Protein AF-A0A3L5TV36-F1 (afdb_monomer)

Mean predicted aligned error: 14.4 Å

Secondary structure (DSSP, 8-state):
----------SS--------S---------BTTB-STTTT--B-SS--EE-TTS-EE-B-EEEEEETTEEEEEPTTEEEETTEEEEPPP-TTEEEEE-SSGGG-EEEEETT-SSSSTTS-SEEPPB-TTSPBPTT--SPEEB--EETTEETT-SSEEGGGBGGGEEPPTTEE-GGG---EE-SPPEEEEEEEEEEESSTTSPPEEE-S-TT-SS-PPPPP---TTEEEEEEEEEEE---SSPPPPP-TTSSS-S---------------------

pLDDT: mean 76.22, std 16.27, range [25.81, 96.0]

Sequence (275 aa):
MSAHTMAIAERNTIRIVDFGAGQLVQNTAICAGKINPSACHKYYYSDVIIYRPGARQRNSGGHCQTPEQCAGCNDGFYADRAYCRICPPITHCKHRRCTSIPSNHCEYCDGEIVDKLYWRAYTRHRDANGNSDPHFKNCIQTCSWRADSKRCYPGTCSKEIATSCKCLDGFGGPDHNCDHIIRDSTISYATAKLNSSNPSDDPVETPIDPNDPIPRETKWTNHIMINRAYLEVTAVFKVNDTPPAPDQTGRNHFITEFKYGVLAGTMKLTLVRGR

Organism: Mytilus galloprovincialis (NCBI:txid29158)

Radius of gyration: 38.77 Å; Cα contacts (8 Å, |Δi|>4): 535; chains: 1; bounding box: 94×33×133 Å

Solvent-accessible surface area (backbone atoms only — not comparable to full-atom values): 16544 Å² total; per-residue (Å²): 143,84,84,87,83,85,87,84,86,88,84,93,81,87,80,84,74,81,84,66,86,80,68,85,77,74,85,66,30,36,10,77,91,29,70,54,70,62,32,10,44,41,77,44,88,94,49,69,35,34,44,94,92,66,52,74,46,40,62,16,37,28,32,53,72,38,69,39,28,28,38,77,34,33,92,31,16,19,52,54,46,31,27,19,38,71,46,79,90,41,66,56,42,35,22,42,38,29,73,44,82,90,60,45,21,56,80,37,35,38,64,52,79,46,104,49,87,44,34,21,43,22,36,72,60,49,50,101,83,66,48,68,52,88,74,37,55,61,44,38,55,24,31,9,38,41,94,93,35,56,34,17,40,52,23,48,43,61,94,40,30,32,91,50,43,42,48,37,80,50,34,29,57,73,96,45,24,15,82,33,77,74,51,84,59,45,67,70,33,31,33,32,34,41,32,48,73,51,88,87,53,81,65,51,73,47,55,75,47,75,71,52,91,63,86,75,76,86,83,83,79,85,70,87,51,66,75,47,78,47,76,51,72,43,72,43,78,80,66,93,68,82,54,75,78,53,29,74,80,50,82,75,28,57,42,44,72,86,86,86,78,88,89,79,86,89,85,86,87,81,91,82,81,85,130

Foldseek 3Di:
DDDDDDDDDDDDDDDDDDPDPDDDPPPQAAFPNDSDQCQQWDFDPPDWAQDPVRDTDRIQGFGGPHHQWTDDTDFQWEIDRRYTHGADDAPQARGWGDNDNQQIAGPHGHAAPDPDQQRGQWDQDAPPVRHRDSSGRHTAGFCHVAPVHNAQPLWDADPRHSVRRDHFPQFDDPSRHRPDRNDFFDWQFKKKWWDFPDPVDDIDIPDGGPPPPDPDDDDDDPRPGGDDMDMDIDTHDDGPDDGDDADCVCPSHNRNDDDDDDPDDDDDDDDDDDD

Nearest PDB structures (foldseek):
  7y22-assembly1_Y  TM=1.947E-01  e=9.355E+00  Klebsiella phage Kp7

Structure (mmCIF, N/CA/C/O backbone):
data_AF-A0A3L5TV36-F1
#
_entry.id   AF-A0A3L5TV36-F1
#
loop_
_atom_site.group_PDB
_atom_site.id
_atom_site.type_symbol
_atom_site.label_atom_id
_atom_site.label_alt_id
_atom_site.label_comp_id
_atom_site.label_asym_id
_atom_site.label_entity_id
_atom_site.label_seq_id
_atom_site.pdbx_PDB_ins_code
_atom_site.Cartn_x
_atom_site.Cartn_y
_atom_site.Cartn_z
_atom_site.occupancy
_atom_site.B_iso_or_equiv
_atom_site.auth_seq_id
_atom_site.auth_comp_id
_atom_site.auth_asym_id
_atom_site.auth_atom_id
_atom_site.pdbx_PDB_model_num
ATOM 1 N N . MET A 1 1 ? 46.366 1.922 -73.971 1.00 37.94 1 MET A N 1
ATOM 2 C CA . MET A 1 1 ? 47.783 1.636 -73.668 1.00 37.94 1 MET A CA 1
ATOM 3 C C . MET A 1 1 ? 48.398 2.863 -73.021 1.00 37.94 1 MET A C 1
ATOM 5 O O . MET A 1 1 ? 48.648 3.827 -73.725 1.00 37.94 1 MET A O 1
ATOM 9 N N . SER A 1 2 ? 48.538 2.850 -71.696 1.00 25.81 2 SER A N 1
ATOM 10 C CA . SER A 1 2 ? 49.716 3.327 -70.954 1.00 25.81 2 SER A CA 1
ATOM 11 C C . SER A 1 2 ? 49.398 3.166 -69.464 1.00 25.81 2 SER A C 1
ATOM 13 O O . SER A 1 2 ? 48.466 3.788 -68.960 1.00 25.81 2 SER A O 1
ATOM 15 N N . ALA A 1 3 ? 50.098 2.256 -68.792 1.00 31.12 3 ALA A N 1
ATOM 16 C CA . ALA A 1 3 ? 50.049 2.093 -67.345 1.00 31.12 3 ALA A CA 1
ATOM 17 C C . ALA A 1 3 ? 51.229 2.873 -66.761 1.00 31.12 3 ALA A C 1
ATOM 19 O O . ALA A 1 3 ? 52.371 2.640 -67.152 1.00 31.12 3 ALA A O 1
ATOM 20 N N . HIS A 1 4 ? 50.962 3.798 -65.841 1.00 29.66 4 HIS A N 1
ATOM 21 C CA . HIS A 1 4 ? 52.019 4.460 -65.085 1.00 29.66 4 HIS A CA 1
ATOM 22 C C . HIS A 1 4 ? 52.297 3.666 -63.809 1.00 29.66 4 HIS A C 1
ATOM 24 O O . HIS A 1 4 ? 51.555 3.737 -62.833 1.00 29.66 4 HIS A O 1
ATOM 30 N N . THR A 1 5 ? 53.377 2.890 -63.843 1.00 34.50 5 THR A N 1
ATOM 31 C CA . THR A 1 5 ? 53.988 2.268 -62.669 1.00 34.50 5 THR A CA 1
ATOM 32 C C . THR A 1 5 ? 54.920 3.286 -62.022 1.00 34.50 5 THR A C 1
ATOM 34 O O . THR A 1 5 ? 55.879 3.730 -62.649 1.00 34.50 5 THR A O 1
ATOM 37 N N . MET A 1 6 ? 54.656 3.651 -60.769 1.00 30.81 6 MET A N 1
ATOM 38 C CA . MET A 1 6 ? 55.612 4.379 -59.938 1.00 30.81 6 MET A CA 1
ATOM 39 C C . MET A 1 6 ? 56.149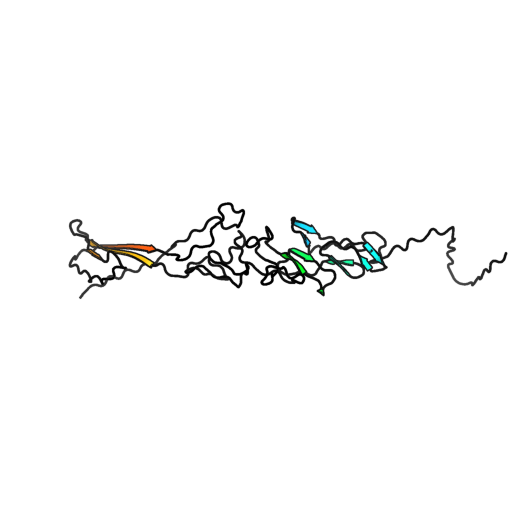 3.402 -58.893 1.00 30.81 6 MET A C 1
ATOM 41 O O . MET A 1 6 ? 55.398 2.923 -58.046 1.00 30.81 6 MET A O 1
ATOM 45 N N . ALA A 1 7 ? 57.434 3.065 -58.998 1.00 32.59 7 ALA A N 1
ATOM 46 C CA . ALA A 1 7 ? 58.149 2.249 -58.026 1.00 32.59 7 ALA A CA 1
ATOM 47 C C . ALA A 1 7 ? 59.049 3.157 -57.183 1.00 32.59 7 ALA A C 1
ATOM 49 O O . ALA A 1 7 ? 59.862 3.901 -57.728 1.00 32.59 7 ALA A O 1
ATOM 50 N N . ILE A 1 8 ? 58.915 3.074 -55.860 1.00 33.47 8 ILE A N 1
ATOM 51 C CA . ILE A 1 8 ? 59.888 3.599 -54.900 1.00 33.47 8 ILE A CA 1
ATOM 52 C C . ILE A 1 8 ? 60.346 2.405 -54.050 1.00 33.47 8 ILE A C 1
ATOM 54 O O . ILE A 1 8 ? 59.532 1.757 -53.394 1.00 33.47 8 ILE A O 1
ATOM 58 N N . ALA A 1 9 ? 61.643 2.104 -54.108 1.00 29.69 9 ALA A N 1
ATOM 59 C CA . ALA A 1 9 ? 62.383 1.224 -53.195 1.00 29.69 9 ALA A CA 1
ATOM 60 C C . ALA A 1 9 ? 63.129 2.138 -52.193 1.00 29.69 9 ALA A C 1
ATOM 62 O O . ALA A 1 9 ? 63.441 3.267 -52.555 1.00 29.69 9 ALA A O 1
ATOM 63 N N . GLU A 1 10 ? 63.437 1.841 -50.930 1.00 32.56 10 GLU A N 1
ATOM 64 C CA . GLU A 1 10 ? 63.594 0.643 -50.087 1.00 32.56 10 GLU A CA 1
ATOM 65 C C . GLU A 1 10 ? 63.154 1.073 -48.651 1.00 32.56 10 GLU A C 1
ATOM 67 O O . GLU A 1 10 ? 63.206 2.257 -48.337 1.00 32.56 10 GLU A O 1
ATOM 72 N N . ARG A 1 11 ? 62.692 0.272 -47.682 1.00 36.19 11 ARG A N 1
ATOM 73 C CA . ARG A 1 11 ? 63.074 -1.066 -47.221 1.00 36.19 11 ARG A CA 1
ATOM 74 C C . ARG A 1 11 ? 61.859 -1.786 -46.606 1.00 36.19 11 ARG A C 1
ATOM 76 O O . ARG A 1 11 ? 61.153 -1.235 -45.769 1.00 36.19 11 ARG A O 1
ATOM 83 N N . ASN A 1 12 ? 61.724 -3.057 -46.980 1.00 40.78 12 ASN A N 1
ATOM 84 C CA . ASN A 1 12 ? 61.120 -4.176 -46.248 1.00 40.78 12 ASN A CA 1
ATOM 85 C C . ASN A 1 12 ? 59.632 -4.088 -45.856 1.00 40.78 12 ASN A C 1
ATOM 87 O O . ASN A 1 12 ? 59.289 -3.982 -44.682 1.00 40.78 12 ASN A O 1
ATOM 91 N N . THR A 1 13 ? 58.741 -4.267 -46.839 1.00 33.34 13 THR A N 1
ATOM 92 C CA . THR A 1 13 ? 57.850 -5.447 -47.038 1.00 33.34 13 THR A CA 1
ATOM 93 C C . THR A 1 13 ? 56.630 -4.998 -47.857 1.00 33.34 13 THR A C 1
ATOM 95 O O . THR A 1 13 ? 55.653 -4.495 -47.311 1.00 33.34 13 THR A O 1
ATOM 98 N N . ILE A 1 14 ? 56.672 -5.161 -49.183 1.00 35.34 14 ILE A N 1
ATOM 99 C CA . ILE A 1 14 ? 55.517 -4.903 -50.058 1.00 35.34 14 ILE A CA 1
ATOM 100 C C . ILE A 1 14 ? 54.650 -6.165 -50.055 1.00 35.34 14 ILE A C 1
ATOM 102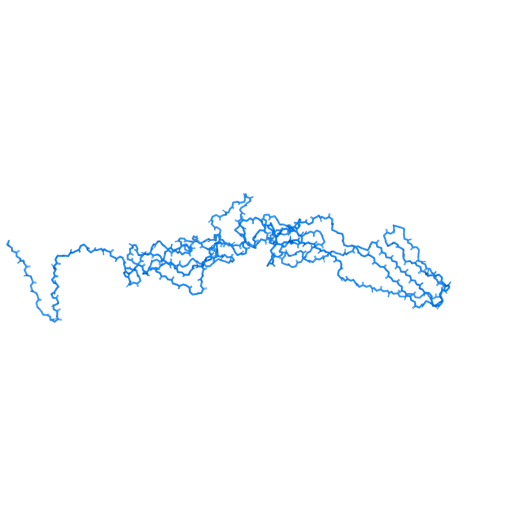 O O . ILE A 1 14 ? 55.020 -7.177 -50.646 1.00 35.34 14 ILE A O 1
ATOM 106 N N . ARG A 1 15 ? 53.489 -6.123 -49.392 1.00 32.56 15 ARG A N 1
ATOM 107 C CA . ARG A 1 15 ? 52.400 -7.055 -49.709 1.00 32.56 15 ARG A CA 1
ATOM 108 C C . ARG A 1 15 ? 51.704 -6.531 -50.957 1.00 32.56 15 ARG A C 1
ATOM 110 O O . ARG A 1 15 ? 51.035 -5.504 -50.906 1.00 32.56 15 ARG A O 1
ATOM 117 N N . ILE A 1 16 ? 51.878 -7.241 -52.065 1.00 34.44 16 ILE A N 1
ATOM 118 C CA . ILE A 1 16 ? 51.047 -7.073 -53.253 1.00 34.44 16 ILE A CA 1
ATOM 119 C C . ILE A 1 16 ? 49.656 -7.581 -52.869 1.00 34.44 16 ILE A C 1
ATOM 121 O O . ILE A 1 16 ? 49.491 -8.759 -52.557 1.00 34.44 16 ILE A O 1
ATOM 125 N N . VAL A 1 17 ? 48.677 -6.682 -52.819 1.00 36.09 17 VAL A N 1
ATOM 126 C CA . VAL A 1 17 ? 47.265 -7.057 -52.739 1.00 36.09 17 VAL A CA 1
ATOM 127 C C . VAL A 1 17 ? 46.716 -6.913 -54.149 1.00 36.09 17 VAL A C 1
ATOM 129 O O . VAL A 1 17 ? 46.562 -5.799 -54.646 1.00 36.09 17 VAL A O 1
ATOM 132 N N . ASP A 1 18 ? 46.490 -8.049 -54.805 1.00 34.22 18 ASP A N 1
ATOM 133 C CA . ASP A 1 18 ? 45.748 -8.121 -56.061 1.00 34.22 18 ASP A CA 1
ATOM 134 C C . ASP A 1 18 ? 44.352 -7.524 -55.849 1.00 34.22 18 ASP A C 1
ATOM 136 O O . ASP A 1 18 ? 43.551 -8.049 -55.073 1.00 34.22 18 ASP A O 1
ATOM 140 N N . PHE A 1 19 ? 44.029 -6.444 -56.561 1.00 40.59 19 PHE A N 1
ATOM 141 C CA . PHE A 1 19 ? 42.645 -5.995 -56.712 1.00 40.59 19 PHE A CA 1
ATOM 142 C C . PHE A 1 19 ? 41.976 -6.817 -57.818 1.00 40.59 19 PHE A C 1
ATOM 144 O O . PHE A 1 19 ? 41.673 -6.327 -58.905 1.00 40.59 19 PHE A O 1
ATOM 151 N N . GLY A 1 20 ? 41.749 -8.098 -57.528 1.00 37.81 20 GLY A N 1
ATOM 152 C CA . GLY A 1 20 ? 40.784 -8.902 -58.264 1.00 37.81 20 GLY A CA 1
ATOM 153 C C . GLY A 1 20 ? 39.375 -8.385 -57.974 1.00 37.81 20 GLY A C 1
ATOM 154 O O . GLY A 1 20 ? 38.984 -8.320 -56.814 1.00 37.81 20 GLY A O 1
ATOM 155 N N . ALA A 1 21 ? 38.658 -7.973 -59.026 1.00 46.97 21 ALA A N 1
ATOM 156 C CA . ALA A 1 21 ? 37.212 -7.711 -59.090 1.00 46.97 21 ALA A CA 1
ATOM 157 C C . ALA A 1 21 ? 36.509 -7.496 -57.725 1.00 46.97 21 ALA A C 1
ATOM 159 O O . ALA A 1 21 ? 35.843 -8.384 -57.194 1.00 46.97 21 ALA A O 1
ATOM 160 N N . GLY A 1 22 ? 36.677 -6.303 -57.148 1.00 37.25 22 GLY A N 1
ATOM 161 C CA . GLY A 1 22 ? 36.176 -5.956 -55.818 1.00 37.25 22 GLY A CA 1
ATOM 162 C C . GLY A 1 22 ? 34.666 -5.721 -55.783 1.00 37.25 22 GLY A C 1
ATOM 163 O O . GLY A 1 22 ? 34.184 -4.629 -56.066 1.00 37.25 22 GLY A O 1
ATOM 164 N N . GLN A 1 23 ? 33.948 -6.775 -55.414 1.00 36.34 23 GLN A N 1
ATOM 165 C CA . GLN A 1 23 ? 32.636 -6.810 -54.768 1.00 36.34 23 GLN A CA 1
ATOM 166 C C . GLN A 1 23 ? 32.315 -5.521 -53.979 1.00 36.34 23 GLN A C 1
ATOM 168 O O . GLN A 1 23 ? 33.132 -5.064 -53.182 1.00 36.34 23 GLN A O 1
ATOM 173 N N . LEU A 1 24 ? 31.117 -4.952 -54.188 1.00 38.06 24 LEU A N 1
ATOM 174 C CA . LEU A 1 24 ? 30.561 -3.845 -53.396 1.00 38.06 24 LEU A CA 1
ATOM 175 C C . LEU A 1 24 ? 30.817 -4.101 -51.903 1.00 38.06 24 LEU A C 1
ATOM 177 O O . LEU A 1 24 ? 30.199 -4.989 -51.314 1.00 38.06 24 LEU A O 1
ATOM 181 N N . VAL A 1 25 ? 31.734 -3.347 -51.295 1.00 41.53 25 VAL A N 1
ATOM 182 C CA . VAL A 1 25 ? 31.966 -3.410 -49.852 1.00 41.53 25 VAL A CA 1
ATOM 183 C C . VAL A 1 25 ? 30.688 -2.900 -49.197 1.00 41.53 25 VAL A C 1
ATOM 185 O O . VAL A 1 25 ? 30.401 -1.705 -49.217 1.00 41.53 25 VAL A O 1
ATOM 188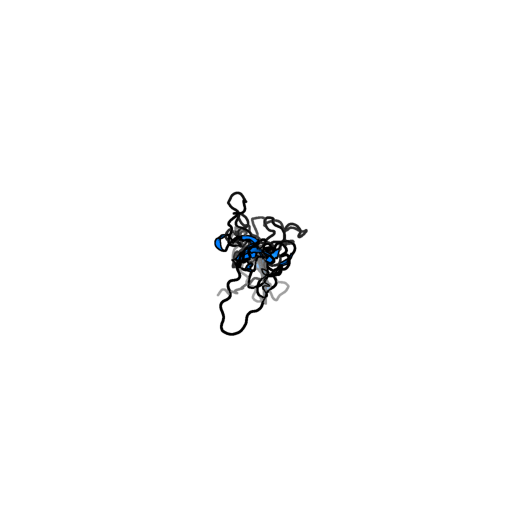 N N . GLN A 1 26 ? 29.880 -3.808 -48.650 1.00 49.75 26 GLN A N 1
ATOM 189 C CA . GLN A 1 26 ? 28.850 -3.422 -47.696 1.00 49.75 26 GLN A CA 1
ATOM 190 C C . GLN A 1 26 ? 29.568 -2.692 -46.561 1.00 49.75 26 GLN A C 1
ATOM 192 O O . GLN A 1 26 ? 30.346 -3.306 -45.830 1.00 49.75 26 GLN A O 1
ATOM 197 N N . ASN A 1 27 ? 29.337 -1.381 -46.439 1.00 52.34 27 ASN A N 1
ATOM 198 C CA . ASN A 1 27 ? 29.783 -0.570 -45.309 1.00 52.34 27 ASN A CA 1
ATOM 199 C C . ASN A 1 27 ? 29.183 -1.162 -44.029 1.00 52.34 27 ASN A C 1
ATOM 201 O O . ASN A 1 27 ? 28.090 -0.794 -43.604 1.00 52.34 27 ASN A O 1
ATOM 205 N N . THR A 1 28 ? 29.873 -2.135 -43.446 1.00 63.91 28 THR A N 1
ATOM 206 C CA . THR A 1 28 ? 29.420 -2.815 -42.241 1.00 63.91 28 THR A CA 1
ATOM 207 C C . THR A 1 28 ? 29.805 -1.898 -41.091 1.00 63.91 28 THR A C 1
ATOM 209 O O . THR A 1 28 ? 30.989 -1.736 -40.797 1.00 63.91 28 THR A O 1
ATOM 212 N N . ALA A 1 29 ? 28.826 -1.206 -40.507 1.00 71.88 29 ALA A N 1
ATOM 213 C CA . ALA A 1 29 ? 29.073 -0.301 -39.393 1.00 71.88 29 ALA A CA 1
ATOM 214 C C . ALA A 1 29 ? 29.717 -1.069 -38.223 1.00 71.88 29 ALA A C 1
ATOM 216 O O . ALA A 1 29 ? 29.236 -2.130 -37.827 1.00 71.88 29 ALA A O 1
ATOM 217 N N . ILE A 1 30 ? 30.817 -0.532 -37.691 1.00 81.81 30 ILE A N 1
ATOM 218 C CA . ILE A 1 30 ? 31.554 -1.106 -36.560 1.00 81.81 30 ILE A CA 1
ATOM 219 C C . ILE A 1 30 ? 31.072 -0.414 -35.286 1.00 81.81 30 ILE A C 1
ATOM 221 O O . ILE A 1 30 ? 31.170 0.805 -35.211 1.00 81.81 30 ILE A O 1
ATOM 225 N N . CYS A 1 31 ? 30.608 -1.150 -34.277 1.00 84.44 31 CYS A N 1
ATOM 226 C CA . CYS A 1 31 ? 30.428 -0.589 -32.931 1.00 84.44 31 CYS A CA 1
ATOM 227 C C . CYS A 1 31 ? 31.179 -1.428 -31.913 1.00 84.44 31 CYS A C 1
ATOM 229 O O . CYS A 1 31 ? 31.193 -2.660 -32.004 1.00 84.44 31 CYS A O 1
ATOM 231 N N . ALA A 1 32 ? 31.794 -0.770 -30.930 1.00 83.44 32 ALA A N 1
ATOM 232 C CA . ALA A 1 32 ? 32.553 -1.439 -29.881 1.00 83.44 32 ALA A CA 1
ATOM 233 C C . ALA A 1 32 ? 33.637 -2.373 -30.460 1.00 83.44 32 ALA A C 1
ATOM 235 O O . ALA A 1 32 ? 33.902 -3.451 -29.920 1.00 83.44 32 ALA A O 1
ATOM 236 N N . GLY A 1 33 ? 34.218 -1.984 -31.604 1.00 81.88 33 GLY A N 1
ATOM 237 C CA . GLY A 1 33 ? 35.218 -2.771 -32.332 1.00 81.88 33 GLY A CA 1
ATOM 238 C C . GLY A 1 33 ? 34.693 -4.062 -32.978 1.00 81.88 33 GLY A C 1
ATOM 239 O O . GLY A 1 33 ? 35.489 -4.936 -33.314 1.00 81.88 33 GLY A O 1
ATOM 240 N N . LYS A 1 34 ? 33.372 -4.221 -33.138 1.00 82.44 34 LYS A N 1
ATOM 241 C CA . LYS A 1 34 ? 32.732 -5.419 -33.702 1.00 82.44 34 LYS A CA 1
ATOM 242 C C . LYS A 1 34 ? 31.876 -5.071 -34.921 1.00 82.44 34 LYS A C 1
ATOM 244 O O . LYS A 1 34 ? 31.196 -4.054 -34.936 1.00 82.44 34 LYS A O 1
ATOM 249 N N . ILE A 1 35 ? 31.873 -5.974 -35.901 1.00 76.12 35 ILE A N 1
ATOM 250 C CA . ILE A 1 35 ? 31.041 -5.914 -37.123 1.00 76.12 35 ILE A CA 1
ATOM 251 C C . ILE A 1 35 ? 29.805 -6.821 -37.060 1.00 76.12 35 ILE A C 1
ATOM 253 O O . ILE A 1 35 ? 29.009 -6.861 -37.992 1.00 76.12 35 ILE A O 1
ATOM 257 N N . ASN A 1 36 ? 29.668 -7.614 -35.994 1.00 77.88 36 ASN A N 1
ATOM 258 C CA . ASN A 1 36 ? 28.586 -8.587 -35.891 1.00 77.88 36 ASN A CA 1
ATOM 259 C C . ASN A 1 36 ? 27.280 -7.936 -35.389 1.00 77.88 36 ASN A C 1
ATOM 261 O O . ASN A 1 36 ? 27.328 -6.903 -34.719 1.00 77.88 36 ASN A O 1
ATOM 265 N N . PRO A 1 37 ? 26.109 -8.556 -35.635 1.00 71.44 37 PRO A N 1
ATOM 266 C CA . PRO A 1 37 ? 24.812 -8.009 -35.222 1.00 71.44 37 PRO A CA 1
ATOM 267 C C . PRO A 1 37 ? 24.689 -7.747 -33.715 1.00 71.44 37 PRO A C 1
ATOM 269 O O . PRO A 1 37 ? 23.909 -6.903 -33.298 1.00 71.44 37 PRO A O 1
ATOM 272 N N . SER A 1 38 ? 25.485 -8.439 -32.894 1.00 78.88 38 SER A N 1
ATOM 273 C CA . SER A 1 38 ? 25.511 -8.276 -31.438 1.00 78.88 38 SER A CA 1
ATOM 274 C C . SER A 1 38 ? 26.466 -7.189 -30.929 1.00 78.88 38 SER A C 1
ATOM 276 O O . SER A 1 38 ? 26.675 -7.088 -29.722 1.00 78.88 38 SER A O 1
ATOM 278 N N . ALA A 1 39 ? 27.064 -6.384 -31.811 1.00 83.38 39 ALA A N 1
ATOM 279 C CA . ALA A 1 39 ? 28.004 -5.319 -31.453 1.00 83.38 39 ALA A CA 1
ATOM 280 C C . ALA A 1 39 ? 27.444 -4.348 -30.394 1.00 83.38 39 ALA A C 1
ATOM 282 O O . ALA A 1 39 ? 28.150 -3.986 -29.457 1.00 83.38 39 ALA A O 1
ATOM 283 N N . CYS A 1 40 ? 26.154 -4.012 -30.497 1.00 88.56 40 CYS A N 1
ATOM 284 C CA . CYS A 1 40 ? 25.449 -3.096 -29.593 1.00 88.56 40 CYS A CA 1
ATOM 285 C C . CYS A 1 40 ? 24.906 -3.747 -28.313 1.00 88.56 40 CYS A C 1
ATOM 287 O O . CYS A 1 40 ? 24.468 -3.045 -27.392 1.00 88.56 40 CYS A O 1
ATOM 289 N N . HIS A 1 41 ? 24.920 -5.082 -28.254 1.00 89.25 41 HIS A N 1
ATOM 290 C CA . HIS A 1 41 ? 24.279 -5.846 -27.195 1.00 89.25 41 HIS A CA 1
ATOM 291 C C . HIS A 1 41 ? 25.096 -5.776 -25.906 1.00 89.25 41 HIS A C 1
ATOM 293 O O . HIS A 1 41 ? 26.302 -6.033 -25.880 1.00 89.25 41 HIS A O 1
ATOM 299 N N . LYS A 1 42 ? 24.409 -5.520 -24.795 1.00 90.75 42 LYS A N 1
ATOM 300 C CA . LYS A 1 42 ? 24.975 -5.566 -23.452 1.00 90.75 42 LYS A CA 1
ATOM 301 C C . LYS A 1 42 ? 24.030 -6.303 -22.515 1.00 90.75 42 LYS A C 1
ATOM 303 O O . LYS A 1 42 ? 22.825 -6.055 -22.505 1.00 90.75 42 LYS A O 1
ATOM 308 N N . TYR A 1 43 ? 24.594 -7.206 -21.720 1.00 92.88 43 TYR A N 1
ATOM 309 C CA . TYR A 1 43 ? 23.867 -7.920 -20.678 1.00 92.88 43 TYR A CA 1
ATOM 310 C C . TYR A 1 43 ? 24.088 -7.257 -19.315 1.00 92.88 43 TYR A C 1
ATOM 312 O O . TYR A 1 43 ? 25.227 -6.985 -18.927 1.00 92.88 43 TYR A O 1
ATOM 320 N N . TYR A 1 44 ? 23.001 -7.010 -18.585 1.00 93.88 44 TYR A N 1
ATOM 321 C CA . TYR A 1 44 ? 23.009 -6.360 -17.275 1.00 93.88 44 TYR A CA 1
ATOM 322 C C . TYR A 1 44 ? 22.730 -7.369 -16.150 1.00 93.88 44 TYR A C 1
ATOM 324 O O . TYR A 1 44 ? 21.611 -7.854 -15.982 1.00 93.88 44 TYR A O 1
ATOM 332 N N . TYR A 1 45 ? 23.758 -7.678 -15.352 1.00 92.19 45 TYR A N 1
ATOM 333 C CA . TYR A 1 45 ? 23.660 -8.644 -14.247 1.00 92.19 45 TYR A CA 1
ATOM 334 C C . TYR A 1 45 ? 22.906 -8.086 -13.031 1.00 92.19 45 TYR A C 1
ATOM 336 O O . TYR A 1 45 ? 22.039 -8.757 -12.471 1.00 92.19 45 TYR A O 1
ATOM 344 N N . SER A 1 46 ? 23.195 -6.843 -12.647 1.00 92.06 46 SER A N 1
ATOM 345 C CA . SER A 1 46 ? 22.639 -6.198 -11.450 1.00 92.06 46 SER A CA 1
ATOM 346 C C . SER A 1 46 ? 21.297 -5.498 -11.674 1.00 92.06 46 SER A C 1
ATOM 348 O O . SER A 1 46 ? 20.677 -5.071 -10.708 1.00 92.06 46 SER A O 1
ATOM 350 N N . ASP A 1 47 ? 20.828 -5.393 -12.921 1.00 93.94 47 ASP A N 1
ATOM 351 C CA . ASP A 1 47 ? 19.656 -4.584 -13.272 1.00 93.94 47 ASP A CA 1
ATOM 352 C C . ASP A 1 47 ? 18.793 -5.269 -14.347 1.00 93.94 47 ASP A C 1
ATOM 354 O O . ASP A 1 47 ? 19.284 -6.100 -15.116 1.00 93.94 47 ASP A O 1
ATOM 358 N N . VAL A 1 48 ? 17.492 -4.984 -14.361 1.00 94.75 48 VAL A N 1
ATOM 359 C CA . VAL A 1 48 ? 16.497 -5.673 -15.193 1.00 94.75 48 VAL A CA 1
ATOM 360 C C . VAL A 1 48 ? 15.290 -4.781 -15.468 1.00 94.75 48 VAL A C 1
ATOM 362 O O . VAL A 1 48 ? 14.794 -4.103 -14.572 1.00 94.75 48 VAL A O 1
ATOM 365 N N . ILE A 1 49 ? 14.781 -4.838 -16.696 1.00 94.62 49 ILE A N 1
ATOM 366 C CA . ILE A 1 49 ? 13.468 -4.296 -17.051 1.00 94.62 49 ILE A CA 1
ATOM 367 C C . ILE A 1 49 ? 12.429 -5.395 -16.841 1.00 94.62 49 ILE A C 1
ATOM 369 O O . ILE A 1 49 ? 12.600 -6.510 -17.337 1.00 94.62 49 ILE A O 1
ATOM 373 N N . ILE A 1 50 ? 11.373 -5.105 -16.083 1.00 93.56 50 ILE A N 1
ATOM 374 C CA . ILE A 1 50 ? 10.274 -6.043 -15.841 1.00 93.56 50 ILE A CA 1
ATOM 375 C C . ILE A 1 50 ? 9.023 -5.471 -16.495 1.00 93.56 50 ILE A C 1
ATOM 377 O O . ILE A 1 50 ? 8.458 -4.487 -16.018 1.00 93.56 50 ILE A O 1
ATOM 381 N N . TYR A 1 51 ? 8.593 -6.090 -17.590 1.00 91.19 51 TYR A N 1
ATOM 382 C CA . TYR A 1 51 ? 7.384 -5.688 -18.298 1.00 91.19 51 TYR A CA 1
ATOM 383 C C . TYR A 1 51 ? 6.130 -6.100 -17.521 1.00 91.19 51 TYR A C 1
ATOM 385 O O . TYR A 1 51 ? 6.159 -7.020 -16.704 1.00 91.19 51 TYR A O 1
ATOM 393 N N . ARG A 1 52 ? 4.998 -5.463 -17.835 1.00 85.81 52 ARG A N 1
ATOM 394 C CA . ARG A 1 52 ? 3.684 -5.754 -17.241 1.00 85.81 52 ARG A CA 1
ATOM 395 C C . ARG A 1 52 ? 3.284 -7.248 -17.234 1.00 85.81 52 ARG A C 1
ATOM 397 O O . ARG A 1 52 ? 2.795 -7.692 -16.204 1.00 85.81 52 ARG A O 1
ATOM 404 N N . PRO A 1 53 ? 3.534 -8.064 -18.284 1.00 87.44 53 PRO A N 1
ATOM 405 C CA . PRO A 1 53 ? 3.271 -9.511 -18.234 1.00 87.44 53 PRO A CA 1
ATOM 406 C C . PRO A 1 53 ? 4.263 -10.313 -17.364 1.00 87.44 53 PRO A C 1
ATOM 408 O O . PRO A 1 53 ? 4.227 -11.538 -17.367 1.00 87.44 53 PRO A O 1
ATOM 411 N N . GLY A 1 54 ? 5.188 -9.659 -16.655 1.00 87.19 54 GLY A N 1
ATOM 412 C CA . GLY A 1 54 ? 6.206 -10.295 -15.813 1.00 87.19 54 GLY A CA 1
ATOM 413 C C . GLY A 1 54 ? 7.484 -10.703 -16.553 1.00 87.19 54 GLY A C 1
ATOM 414 O O . GLY A 1 54 ? 8.445 -11.143 -15.919 1.00 87.19 54 GLY A O 1
ATOM 415 N N . ALA A 1 55 ? 7.533 -10.530 -17.877 1.00 92.94 55 ALA A N 1
ATOM 416 C CA . ALA A 1 55 ? 8.722 -10.800 -18.678 1.00 92.94 55 ALA A CA 1
ATOM 417 C C . ALA A 1 55 ? 9.905 -9.924 -18.232 1.00 92.94 55 ALA A C 1
ATOM 419 O O . ALA A 1 55 ? 9.753 -8.731 -17.961 1.00 92.94 55 ALA A O 1
ATOM 420 N N . ARG A 1 56 ? 11.093 -10.531 -18.157 1.00 94.94 56 ARG A N 1
ATOM 421 C CA . ARG A 1 56 ? 12.316 -9.904 -17.642 1.00 94.94 56 ARG A CA 1
ATOM 422 C C . ARG A 1 56 ? 13.313 -9.707 -18.774 1.00 94.94 56 ARG A C 1
ATOM 424 O O . ARG A 1 56 ? 13.731 -10.691 -19.376 1.00 94.94 56 ARG A O 1
ATOM 431 N N . GLN A 1 57 ? 13.756 -8.473 -18.996 1.00 95.25 57 GLN A N 1
ATOM 432 C CA . GLN A 1 57 ? 14.756 -8.146 -20.006 1.00 95.25 57 GLN A CA 1
ATOM 433 C C . GLN A 1 57 ? 16.031 -7.596 -19.381 1.00 95.25 57 GLN A C 1
ATOM 435 O O . GLN A 1 57 ? 16.034 -6.581 -18.685 1.00 95.25 57 GLN A O 1
ATOM 440 N N . ARG A 1 58 ? 17.138 -8.290 -19.652 1.00 95.62 58 ARG A N 1
ATOM 441 C CA . ARG A 1 58 ? 18.498 -7.899 -19.240 1.00 95.62 58 ARG A CA 1
ATOM 442 C C . ARG A 1 58 ? 19.422 -7.618 -20.416 1.00 95.62 58 ARG A C 1
ATOM 444 O O . ARG A 1 58 ? 20.507 -7.080 -20.214 1.00 95.62 58 ARG A O 1
ATOM 451 N N . ASN A 1 59 ? 19.014 -8.017 -21.618 1.00 94.19 59 ASN A N 1
ATOM 452 C CA . ASN A 1 59 ? 19.779 -7.809 -22.833 1.00 94.19 59 ASN A CA 1
ATOM 453 C C . ASN A 1 59 ? 19.283 -6.548 -23.542 1.00 94.19 59 ASN A C 1
ATOM 455 O O . ASN A 1 59 ? 18.102 -6.428 -23.870 1.00 94.19 59 ASN A O 1
ATOM 459 N N . SER A 1 60 ? 20.188 -5.612 -23.791 1.00 93.56 60 SER A N 1
ATOM 460 C CA . SER A 1 60 ? 19.840 -4.339 -24.409 1.00 93.56 60 SER A CA 1
ATOM 461 C C . SER A 1 60 ? 19.497 -4.432 -25.898 1.00 93.56 60 SER A C 1
ATOM 463 O O . SER A 1 60 ? 18.788 -3.560 -26.396 1.00 93.56 60 SER A O 1
ATOM 465 N N . GLY A 1 61 ? 19.918 -5.499 -26.589 1.00 91.56 61 GLY A N 1
ATOM 466 C CA . GLY A 1 61 ? 19.692 -5.662 -28.028 1.00 91.56 61 GLY A CA 1
ATOM 467 C C . GLY A 1 61 ? 20.322 -4.539 -28.858 1.00 91.56 61 GLY A C 1
ATOM 468 O O . GLY A 1 61 ? 21.349 -3.975 -28.473 1.00 91.56 61 GLY A O 1
ATOM 469 N N . GLY A 1 62 ? 19.683 -4.216 -29.983 1.00 89.75 62 GLY A N 1
ATOM 470 C CA . GLY A 1 62 ? 20.103 -3.159 -30.904 1.00 89.75 62 GLY A CA 1
ATOM 471 C C . GLY A 1 62 ? 21.060 -3.613 -32.002 1.00 89.75 62 GLY A C 1
ATOM 472 O O . GLY A 1 62 ? 21.578 -4.722 -31.990 1.00 89.75 62 GLY A O 1
ATOM 473 N N . HIS A 1 63 ? 21.292 -2.732 -32.967 1.00 88.69 63 HIS A N 1
ATOM 474 C CA . HIS A 1 63 ? 22.179 -2.970 -34.104 1.00 88.69 63 HIS A CA 1
ATOM 475 C C . HIS A 1 63 ? 22.985 -1.714 -34.440 1.00 88.69 63 HIS A C 1
ATOM 477 O O . HIS A 1 63 ? 22.575 -0.595 -34.125 1.00 88.69 63 HIS A O 1
ATOM 483 N N . CYS A 1 64 ? 24.138 -1.902 -35.081 1.00 89.25 64 CYS A N 1
ATOM 484 C CA . CYS A 1 64 ? 24.958 -0.797 -35.562 1.00 89.25 64 CYS A CA 1
ATOM 485 C C . CYS A 1 64 ? 24.300 -0.130 -36.763 1.00 89.25 64 CYS A C 1
ATOM 487 O O . CYS A 1 64 ? 24.031 -0.793 -37.764 1.00 89.25 64 CYS A O 1
ATOM 489 N N . GLN A 1 65 ? 24.073 1.177 -36.667 1.00 86.62 65 GLN A N 1
ATOM 490 C CA . GLN A 1 65 ? 23.553 1.975 -37.773 1.00 86.62 65 GLN A CA 1
ATOM 491 C C . GLN A 1 65 ? 24.685 2.717 -38.494 1.00 86.62 65 GLN A C 1
ATOM 493 O O . GLN A 1 65 ? 24.752 2.710 -39.720 1.00 86.62 65 GLN A O 1
ATOM 498 N N . THR A 1 66 ? 25.602 3.314 -37.732 1.00 84.00 66 THR A N 1
ATOM 499 C CA . THR A 1 66 ? 26.834 3.962 -38.208 1.00 84.00 66 THR A CA 1
ATOM 500 C C . THR A 1 66 ? 27.982 3.624 -37.245 1.00 84.00 66 THR A C 1
ATOM 502 O O . THR A 1 66 ? 27.723 3.075 -36.168 1.00 84.00 66 THR A O 1
ATOM 505 N N . PRO A 1 67 ? 29.258 3.861 -37.617 1.00 86.38 67 PRO A N 1
ATOM 506 C CA . PRO A 1 67 ? 30.379 3.557 -36.736 1.00 86.38 67 PRO A CA 1
ATOM 507 C C . PRO A 1 67 ? 30.204 4.164 -35.339 1.00 86.38 67 PRO A C 1
ATOM 509 O O . PRO A 1 67 ? 29.952 5.359 -35.202 1.00 86.38 67 PRO A O 1
ATOM 512 N N . GLU A 1 68 ? 30.324 3.321 -34.314 1.00 87.06 68 GLU A N 1
ATOM 513 C CA . GLU A 1 68 ? 30.144 3.658 -32.899 1.00 87.06 68 GLU A CA 1
ATOM 514 C C . GLU A 1 68 ? 28.773 4.280 -32.562 1.00 87.06 68 GLU A C 1
ATOM 516 O O . GLU A 1 68 ? 28.644 5.004 -31.572 1.00 87.06 68 GLU A O 1
ATOM 521 N N . GLN A 1 69 ? 27.735 3.974 -33.349 1.00 90.06 69 GLN A N 1
ATOM 522 C CA . GLN A 1 69 ? 26.367 4.429 -33.114 1.00 90.06 69 GLN A CA 1
ATOM 523 C C . GLN A 1 69 ? 25.354 3.295 -33.300 1.00 90.06 69 GLN A C 1
ATOM 525 O O . GLN A 1 69 ? 25.087 2.801 -34.400 1.00 90.06 69 GLN A O 1
ATOM 530 N N . CYS A 1 70 ? 24.758 2.910 -32.181 1.00 90.81 70 CYS A N 1
ATOM 531 C CA . CYS A 1 70 ? 23.719 1.901 -32.103 1.00 90.81 70 CYS A CA 1
ATOM 532 C C . CYS A 1 70 ? 22.324 2.502 -32.277 1.00 90.81 70 CYS A C 1
ATOM 534 O O . CYS A 1 70 ? 22.067 3.641 -31.891 1.00 90.81 70 CYS A O 1
ATOM 536 N N . ALA A 1 71 ? 21.406 1.698 -32.801 1.00 90.38 71 ALA A N 1
ATOM 537 C CA . ALA A 1 71 ? 19.988 2.009 -32.910 1.00 90.38 71 ALA A CA 1
ATOM 538 C C . ALA A 1 71 ? 19.133 0.766 -32.616 1.00 90.38 71 ALA A C 1
ATOM 540 O O . ALA A 1 71 ? 19.644 -0.347 -32.475 1.00 90.38 71 ALA A O 1
ATOM 541 N N . GLY A 1 72 ? 17.815 0.961 -32.502 1.00 90.38 72 GLY A N 1
ATOM 542 C CA . GLY A 1 72 ? 16.862 -0.140 -32.317 1.00 90.38 72 GLY A CA 1
ATOM 543 C C . GLY A 1 72 ? 17.056 -0.922 -31.016 1.00 90.38 72 GLY A C 1
ATOM 544 O O . GLY A 1 72 ? 16.889 -2.139 -31.005 1.00 90.38 72 GLY A O 1
ATOM 545 N N . CYS A 1 73 ? 17.461 -0.244 -29.941 1.00 93.62 73 CYS A N 1
ATOM 546 C CA . CYS A 1 73 ? 17.578 -0.855 -28.621 1.00 93.62 73 CYS A CA 1
ATOM 547 C C . CYS A 1 73 ? 16.226 -1.407 -28.148 1.00 93.62 73 CYS A C 1
ATOM 549 O O . CYS A 1 73 ? 15.170 -0.877 -28.496 1.00 93.62 73 CYS A O 1
ATOM 551 N N . ASN A 1 74 ? 16.267 -2.458 -27.331 1.00 94.62 74 ASN A N 1
ATOM 552 C CA . ASN A 1 74 ? 15.063 -3.026 -26.731 1.00 94.62 74 ASN A CA 1
ATOM 553 C C . ASN A 1 74 ? 14.352 -2.011 -25.823 1.00 94.62 74 ASN A C 1
ATOM 555 O O . ASN A 1 74 ? 14.966 -1.084 -25.297 1.00 94.62 74 ASN A O 1
ATOM 559 N N . ASP A 1 75 ? 13.062 -2.235 -25.581 1.00 94.00 75 ASP A N 1
ATOM 560 C CA . ASP A 1 75 ? 12.263 -1.397 -24.686 1.00 94.00 75 ASP A CA 1
ATOM 561 C C . ASP A 1 75 ? 12.858 -1.356 -23.264 1.00 94.00 75 ASP A C 1
ATOM 563 O O . ASP A 1 75 ? 13.209 -2.396 -22.696 1.00 94.00 75 ASP A O 1
ATOM 567 N N . GLY A 1 76 ? 12.997 -0.150 -22.709 1.00 94.25 76 GLY A N 1
ATOM 568 C CA . GLY A 1 76 ? 13.721 0.133 -21.461 1.00 94.25 76 GLY A CA 1
ATOM 569 C C . GLY A 1 76 ? 15.245 0.278 -21.588 1.00 94.25 76 GLY A C 1
ATOM 570 O O . GLY A 1 76 ? 15.951 0.384 -20.577 1.00 94.25 76 GLY A O 1
ATOM 571 N N . PHE A 1 77 ? 15.751 0.337 -22.820 1.00 96.00 77 PHE A N 1
ATOM 572 C CA . PHE A 1 77 ? 17.134 0.656 -23.159 1.00 96.00 77 PHE A CA 1
ATOM 573 C C . PHE A 1 77 ? 17.169 1.791 -24.191 1.00 96.00 77 PHE A C 1
ATOM 575 O O . PHE A 1 77 ? 16.245 1.960 -24.980 1.00 96.00 77 PHE A O 1
ATOM 582 N N . TYR A 1 78 ? 18.254 2.558 -24.209 1.00 94.94 78 TYR A N 1
ATOM 583 C CA . TYR A 1 78 ? 18.459 3.668 -25.135 1.00 94.94 78 TYR A CA 1
ATOM 584 C C . TYR A 1 78 ? 19.833 3.588 -25.793 1.00 94.94 78 TYR A C 1
ATOM 586 O O . TYR A 1 78 ? 20.771 3.012 -25.241 1.00 94.94 78 TYR A O 1
ATOM 594 N N . ALA A 1 79 ? 19.954 4.166 -26.984 1.00 93.25 79 ALA A N 1
ATOM 595 C CA . ALA A 1 79 ? 21.221 4.227 -27.694 1.00 93.25 79 ALA A CA 1
ATOM 596 C C . ALA A 1 79 ? 22.161 5.237 -27.023 1.00 93.25 79 ALA A C 1
ATOM 598 O O . ALA A 1 79 ? 21.829 6.414 -26.894 1.00 93.25 79 ALA A O 1
ATOM 599 N N . ASP A 1 80 ? 23.348 4.783 -26.628 1.00 91.44 80 ASP A N 1
ATOM 600 C CA . ASP A 1 80 ? 24.436 5.632 -26.149 1.00 91.44 80 ASP A CA 1
ATOM 601 C C . ASP A 1 80 ? 25.730 5.244 -26.865 1.00 91.44 80 ASP A C 1
ATOM 603 O O . ASP A 1 80 ? 26.484 4.362 -26.431 1.00 91.44 80 ASP A O 1
ATOM 607 N N . ARG A 1 81 ? 25.959 5.911 -28.002 1.00 88.62 81 ARG A N 1
ATOM 608 C CA . ARG A 1 81 ? 27.089 5.659 -28.901 1.00 88.62 81 ARG A CA 1
ATOM 609 C C . ARG A 1 81 ? 27.136 4.179 -29.292 1.00 88.62 81 ARG A C 1
ATOM 611 O O . ARG A 1 81 ? 26.174 3.657 -29.847 1.00 88.62 81 ARG A O 1
ATOM 618 N N . ALA A 1 82 ? 28.230 3.503 -28.966 1.00 89.12 82 ALA A N 1
ATOM 619 C CA . ALA A 1 82 ? 28.532 2.141 -29.371 1.00 89.12 82 ALA A CA 1
ATOM 620 C C . ALA A 1 82 ? 27.740 1.055 -28.631 1.00 89.12 82 ALA A C 1
ATOM 622 O O . ALA A 1 82 ? 27.977 -0.130 -28.859 1.00 89.12 82 ALA A O 1
ATOM 623 N N . TYR A 1 83 ? 26.837 1.433 -27.721 1.00 90.50 83 TYR A N 1
ATOM 624 C CA . TYR A 1 83 ? 26.083 0.487 -26.908 1.00 90.50 83 TYR A CA 1
ATOM 625 C C . TYR A 1 83 ? 24.632 0.919 -26.732 1.00 90.50 83 TYR A C 1
ATOM 627 O O . TYR A 1 83 ? 24.328 2.101 -26.581 1.00 90.50 83 TYR A O 1
ATOM 635 N N . CYS A 1 84 ? 23.740 -0.060 -26.614 1.00 93.31 84 CYS A N 1
ATOM 636 C CA . CYS A 1 84 ? 22.428 0.161 -26.020 1.00 93.31 84 CYS A CA 1
ATOM 637 C C . CYS A 1 84 ? 22.547 0.088 -24.491 1.00 93.31 84 CYS A C 1
ATOM 639 O O . CYS A 1 84 ? 22.889 -0.966 -23.939 1.00 93.31 84 CYS A O 1
ATOM 641 N N . ARG A 1 85 ? 22.296 1.205 -23.800 1.00 94.25 85 ARG A N 1
ATOM 642 C CA . ARG A 1 85 ? 22.355 1.305 -22.339 1.00 94.25 85 ARG A CA 1
ATOM 643 C C . ARG A 1 85 ? 20.989 1.144 -21.697 1.00 94.25 85 ARG A C 1
ATOM 645 O O . ARG A 1 85 ? 19.996 1.639 -22.209 1.00 94.25 85 ARG A O 1
ATOM 652 N N . ILE A 1 86 ? 20.941 0.470 -20.552 1.00 95.75 86 ILE A N 1
ATOM 653 C CA . ILE A 1 86 ? 19.710 0.374 -19.763 1.00 95.75 86 ILE A CA 1
ATOM 654 C C . ILE A 1 86 ? 19.314 1.757 -19.235 1.00 95.75 86 ILE A C 1
ATOM 656 O O . ILE A 1 86 ? 20.184 2.540 -18.838 1.00 95.75 86 ILE A O 1
ATOM 660 N N . CYS A 1 87 ? 18.018 2.070 -19.245 1.00 94.69 87 CYS A N 1
ATOM 661 C CA . CYS A 1 87 ? 17.524 3.319 -18.672 1.00 94.69 87 CYS A CA 1
ATOM 662 C C . CYS A 1 87 ? 17.907 3.427 -17.181 1.00 94.69 87 CYS A C 1
ATOM 664 O O . CYS A 1 87 ? 17.998 2.402 -16.505 1.00 94.69 87 CYS A O 1
ATOM 666 N N . PRO A 1 88 ? 18.154 4.630 -16.635 1.00 93.56 88 PRO A N 1
ATOM 667 C CA . PRO A 1 88 ? 18.472 4.784 -15.215 1.00 93.56 88 PRO A CA 1
ATOM 668 C C . PRO A 1 88 ? 17.332 4.296 -14.302 1.00 93.56 88 PRO A C 1
ATOM 670 O O . PRO A 1 88 ? 16.162 4.497 -14.637 1.00 93.56 88 PRO A O 1
ATOM 673 N N . PRO A 1 89 ? 17.626 3.685 -13.141 1.00 91.94 89 PRO A N 1
ATOM 674 C CA . PRO A 1 89 ? 16.592 3.237 -12.218 1.00 91.94 89 PRO A CA 1
ATOM 675 C C . PRO A 1 89 ? 15.730 4.389 -11.703 1.00 91.94 89 PRO A C 1
ATOM 677 O O . PRO A 1 89 ? 16.220 5.481 -11.428 1.00 91.94 89 PRO A O 1
ATOM 680 N N . ILE A 1 90 ? 14.438 4.101 -11.556 1.00 90.38 90 ILE A N 1
ATOM 681 C CA . ILE A 1 90 ? 13.450 4.964 -10.915 1.00 90.38 90 ILE A CA 1
ATOM 682 C C . ILE A 1 90 ? 12.920 4.202 -9.702 1.00 90.38 90 ILE A C 1
ATOM 684 O O . ILE A 1 90 ? 12.557 3.028 -9.817 1.00 90.38 90 ILE A O 1
ATOM 688 N N . THR A 1 91 ? 12.880 4.855 -8.543 1.00 89.31 91 THR A N 1
ATOM 689 C CA . THR A 1 91 ? 12.383 4.252 -7.302 1.00 89.31 91 THR A CA 1
ATOM 690 C C . THR A 1 91 ? 10.944 3.764 -7.481 1.00 89.31 91 THR A C 1
ATOM 692 O O . THR A 1 91 ? 10.097 4.480 -8.015 1.00 89.31 91 THR A O 1
ATOM 695 N N . HIS A 1 92 ? 10.683 2.531 -7.044 1.00 88.69 92 HIS A N 1
ATOM 696 C CA . HIS A 1 92 ? 9.398 1.839 -7.184 1.00 88.69 92 HIS A CA 1
ATOM 697 C C . HIS A 1 92 ? 8.898 1.656 -8.626 1.00 88.69 92 HIS A C 1
ATOM 699 O O . HIS A 1 92 ? 7.699 1.499 -8.847 1.00 88.69 92 HIS A O 1
ATOM 705 N N . CYS A 1 93 ? 9.796 1.664 -9.615 1.00 90.56 93 CYS A N 1
ATOM 706 C CA . CYS A 1 93 ? 9.462 1.441 -11.017 1.00 90.56 93 CYS A CA 1
ATOM 707 C C . CYS A 1 93 ? 9.982 0.086 -11.518 1.00 90.56 93 CYS A C 1
ATOM 709 O O . CYS A 1 93 ? 11.180 -0.195 -11.453 1.00 90.56 93 CYS A O 1
ATOM 711 N N . LYS A 1 94 ? 9.090 -0.734 -12.083 1.00 90.44 94 LYS A N 1
ATOM 712 C CA . LYS A 1 94 ? 9.416 -2.027 -12.710 1.00 90.44 94 LYS A CA 1
ATOM 713 C C . LYS A 1 94 ? 9.802 -1.885 -14.177 1.00 90.44 94 LYS A C 1
ATOM 715 O O . LYS A 1 94 ? 10.746 -2.534 -14.633 1.00 90.44 94 LYS A O 1
ATOM 720 N N . HIS A 1 95 ? 9.077 -1.039 -14.906 1.00 92.50 95 HIS A N 1
ATOM 721 C CA . HIS A 1 95 ? 9.322 -0.773 -16.317 1.00 92.50 95 HIS A CA 1
ATOM 722 C C . HIS A 1 95 ? 9.575 0.712 -16.516 1.00 92.50 95 HIS A C 1
ATOM 724 O O . HIS A 1 95 ? 8.680 1.539 -16.362 1.00 92.50 95 HIS A O 1
ATOM 730 N N . ARG A 1 96 ? 10.806 1.033 -16.880 1.00 92.44 96 ARG A N 1
ATOM 731 C CA . ARG A 1 96 ? 11.266 2.379 -17.205 1.00 92.44 96 ARG A CA 1
ATOM 732 C C . ARG A 1 96 ? 11.515 2.476 -18.699 1.00 92.44 96 ARG A C 1
ATOM 734 O O . ARG A 1 96 ? 11.954 1.495 -19.295 1.00 92.44 96 ARG A O 1
ATOM 741 N N . ARG A 1 97 ? 11.265 3.646 -19.276 1.00 92.31 97 ARG A N 1
ATOM 742 C CA . ARG A 1 97 ? 11.464 3.940 -20.696 1.00 92.31 97 ARG A CA 1
ATOM 743 C C . ARG A 1 97 ? 12.225 5.239 -20.860 1.00 92.31 97 ARG A C 1
ATOM 745 O O . ARG A 1 97 ? 12.037 6.184 -20.098 1.00 92.31 97 ARG A O 1
ATOM 752 N N . CYS A 1 98 ? 13.097 5.276 -21.857 1.00 92.06 98 CYS A N 1
ATOM 753 C CA . CYS A 1 98 ? 13.903 6.443 -22.161 1.00 92.06 98 CYS A CA 1
ATOM 754 C C . CYS A 1 98 ? 14.466 6.345 -23.584 1.00 92.06 98 CYS A C 1
ATOM 756 O O . CYS A 1 98 ? 14.771 5.259 -24.067 1.00 92.06 98 CYS A O 1
ATOM 758 N N . THR A 1 99 ? 14.633 7.487 -24.246 1.00 91.38 99 THR A N 1
ATOM 759 C CA . THR A 1 99 ? 15.436 7.637 -25.476 1.00 91.38 99 THR A CA 1
ATOM 760 C C . THR A 1 99 ? 16.787 8.303 -25.190 1.00 91.38 99 THR A C 1
ATOM 762 O O . THR A 1 99 ? 17.709 8.252 -25.995 1.00 91.38 99 THR A O 1
ATOM 765 N N . SER A 1 100 ? 16.902 8.917 -24.014 1.00 89.88 100 SER A N 1
ATOM 766 C CA . SER A 1 100 ? 18.076 9.560 -23.423 1.00 89.88 100 SER A CA 1
ATOM 767 C C . SER A 1 100 ? 17.888 9.662 -21.903 1.00 89.88 100 SER A C 1
ATOM 769 O O . SER A 1 100 ? 16.762 9.563 -21.408 1.00 89.88 100 SER A O 1
ATOM 771 N N . ILE A 1 101 ? 18.955 9.929 -21.144 1.00 89.25 101 ILE A N 1
ATOM 772 C CA . ILE A 1 101 ? 18.879 10.079 -19.676 1.00 89.25 101 ILE A CA 1
ATOM 773 C C . ILE A 1 101 ? 17.790 11.084 -19.230 1.00 89.25 101 ILE A C 1
ATOM 775 O O . ILE A 1 101 ? 17.006 10.733 -18.347 1.00 89.25 101 ILE A O 1
ATOM 779 N N . PRO A 1 102 ? 17.654 12.289 -19.827 1.00 88.88 102 PRO A N 1
ATOM 780 C CA . PRO A 1 102 ? 16.638 13.256 -19.394 1.00 88.88 102 PRO A CA 1
ATOM 781 C C . PRO A 1 102 ? 15.190 12.827 -19.668 1.00 88.88 102 PRO A C 1
ATOM 783 O O . PRO A 1 102 ? 14.289 13.241 -18.940 1.00 88.88 102 PRO A O 1
ATOM 786 N N . SER A 1 103 ? 14.977 11.995 -20.694 1.00 88.94 103 SER A N 1
ATOM 787 C CA . SER A 1 103 ? 13.659 11.474 -21.100 1.00 88.94 103 SER A CA 1
ATOM 788 C C . SER A 1 103 ? 13.183 10.267 -20.282 1.00 88.94 103 SER A C 1
ATOM 790 O O . SER A 1 103 ? 12.144 9.682 -20.590 1.00 88.94 103 SER A O 1
ATOM 792 N N . ASN A 1 104 ? 13.964 9.856 -19.280 1.00 90.88 104 ASN A N 1
ATOM 793 C CA . ASN A 1 104 ? 13.656 8.695 -18.463 1.00 90.88 104 ASN A CA 1
ATOM 794 C C . ASN A 1 104 ? 12.375 8.905 -17.649 1.00 90.88 104 ASN A C 1
ATOM 796 O O . ASN A 1 104 ? 12.257 9.882 -16.907 1.00 90.88 104 ASN A O 1
ATOM 800 N N . HIS A 1 105 ? 11.442 7.971 -17.784 1.00 89.94 105 HIS A N 1
ATOM 801 C CA . HIS A 1 105 ? 10.149 7.980 -17.109 1.00 89.94 105 HIS A CA 1
ATOM 802 C C . HIS A 1 105 ? 9.713 6.554 -16.769 1.00 89.94 105 HIS A C 1
ATOM 804 O O . HIS A 1 105 ? 10.239 5.571 -17.305 1.00 89.94 105 HIS A O 1
ATOM 810 N N . CYS A 1 106 ? 8.752 6.439 -15.855 1.00 89.94 106 CYS A N 1
ATOM 811 C CA . CYS A 1 106 ? 8.213 5.147 -15.458 1.00 89.94 106 CYS A CA 1
ATOM 812 C C . CYS A 1 106 ? 6.936 4.796 -16.229 1.00 89.94 106 CYS A C 1
ATOM 814 O O . CYS A 1 106 ? 5.941 5.516 -16.169 1.00 89.94 106 CYS A O 1
ATOM 816 N N . GLU A 1 107 ? 6.944 3.646 -16.897 1.00 87.12 107 GLU A N 1
ATOM 817 C CA . GLU A 1 107 ? 5.781 3.072 -17.574 1.00 87.12 107 GLU A CA 1
ATOM 818 C C . GLU A 1 107 ? 4.902 2.270 -16.599 1.00 87.12 107 GLU A C 1
ATOM 820 O O . GLU A 1 107 ? 3.675 2.326 -16.672 1.00 87.12 107 GLU A O 1
ATOM 825 N N . TYR A 1 108 ? 5.522 1.525 -15.678 1.00 86.75 108 TYR A N 1
ATOM 826 C CA . TYR A 1 108 ? 4.837 0.589 -14.78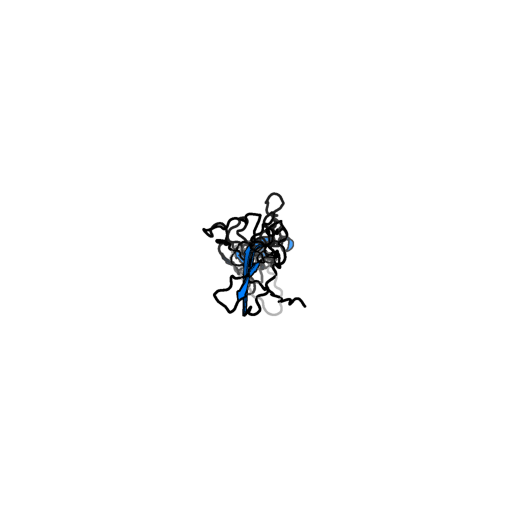1 1.00 86.75 108 TYR A CA 1
ATOM 827 C C . TYR A 1 108 ? 5.518 0.525 -13.408 1.00 86.75 108 TYR A C 1
ATOM 829 O O . TYR A 1 108 ? 6.728 0.286 -13.314 1.00 86.75 108 TYR A O 1
ATOM 837 N N . CYS A 1 109 ? 4.726 0.742 -12.356 1.00 87.81 109 CYS A N 1
ATOM 838 C CA . CYS A 1 109 ? 5.182 0.843 -10.972 1.00 87.81 109 CYS A CA 1
ATOM 839 C C . CYS A 1 109 ? 5.126 -0.499 -10.224 1.00 87.81 109 CYS A C 1
ATOM 841 O O . CYS A 1 109 ? 4.454 -1.447 -10.627 1.00 87.81 109 CYS A O 1
ATOM 843 N N . ASP A 1 110 ? 5.840 -0.569 -9.103 1.00 86.62 110 ASP A N 1
ATOM 844 C CA . ASP A 1 110 ? 5.819 -1.705 -8.190 1.00 86.62 110 ASP A CA 1
ATOM 845 C C . ASP A 1 110 ? 4.418 -1.951 -7.617 1.00 86.62 110 ASP A C 1
ATOM 847 O O . ASP A 1 110 ? 3.695 -1.030 -7.232 1.00 86.62 110 ASP A O 1
ATOM 851 N N . GLY A 1 111 ? 4.059 -3.230 -7.495 1.00 79.56 111 GLY A N 1
ATOM 852 C CA . GLY A 1 111 ? 2.848 -3.638 -6.792 1.00 79.56 111 GLY A CA 1
ATOM 853 C C . GLY A 1 111 ? 1.541 -3.291 -7.504 1.00 79.56 111 GLY A C 1
ATOM 854 O O . GLY A 1 111 ? 0.496 -3.323 -6.865 1.00 79.56 111 GLY A O 1
ATOM 855 N N . GLU A 1 112 ? 1.577 -2.947 -8.791 1.00 80.00 112 GLU A N 1
ATOM 856 C CA . GLU A 1 112 ? 0.389 -2.898 -9.644 1.00 80.00 112 GLU A CA 1
ATOM 857 C C . GLU A 1 112 ? -0.006 -4.327 -10.044 1.00 80.00 112 GLU A C 1
ATOM 859 O O . GLU A 1 112 ? 0.809 -5.099 -10.538 1.00 80.00 112 GLU A O 1
ATOM 864 N N . ILE A 1 113 ? -1.261 -4.700 -9.803 1.00 75.25 113 ILE A N 1
ATOM 865 C CA . ILE A 1 113 ? -1.817 -5.987 -10.256 1.00 75.25 113 ILE A CA 1
ATOM 866 C C . ILE A 1 113 ? -2.690 -5.771 -11.487 1.00 75.25 113 ILE A C 1
ATOM 868 O O . ILE A 1 113 ? -2.672 -6.561 -12.427 1.00 75.25 113 ILE A O 1
ATOM 872 N N . VAL A 1 114 ? -3.431 -4.663 -11.487 1.00 75.00 114 VAL A N 1
ATOM 873 C CA . VAL A 1 114 ? -4.193 -4.140 -12.618 1.00 75.00 114 VAL A CA 1
ATOM 874 C C . VAL A 1 114 ? -4.026 -2.617 -12.599 1.00 75.00 114 VAL A C 1
ATOM 876 O O . VAL A 1 114 ? -4.015 -2.023 -11.523 1.00 75.00 114 VAL A O 1
ATOM 879 N N . ASP A 1 115 ? -3.930 -1.957 -13.758 1.00 75.56 115 ASP A N 1
ATOM 880 C CA . ASP A 1 115 ? -3.937 -0.481 -13.835 1.00 75.56 115 ASP A CA 1
ATOM 881 C C . ASP A 1 115 ? -5.354 0.064 -13.634 1.00 75.56 115 ASP A C 1
ATOM 883 O O . ASP A 1 115 ? -6.018 0.545 -14.552 1.00 75.56 115 ASP A O 1
ATOM 887 N N . LYS A 1 116 ? -5.828 -0.082 -12.398 1.00 73.81 116 LYS A N 1
ATOM 888 C CA . LYS A 1 116 ? -7.089 0.429 -11.871 1.00 73.81 116 LYS A CA 1
ATOM 889 C C . LYS A 1 116 ? -6.837 1.068 -10.506 1.00 73.81 116 LYS A C 1
ATOM 891 O O . LYS A 1 116 ? 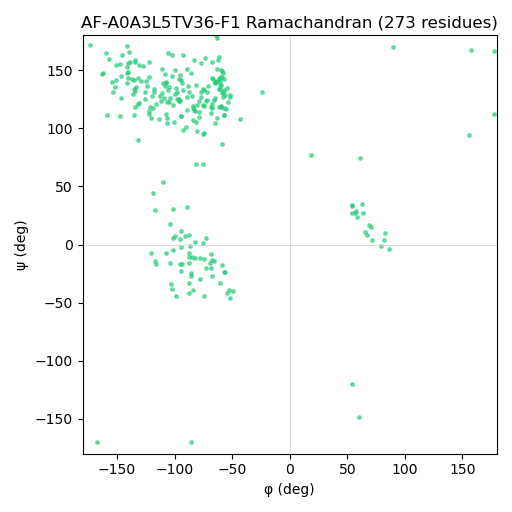-5.853 0.762 -9.834 1.00 73.81 116 LYS A O 1
ATOM 896 N N . LEU A 1 117 ? -7.728 1.973 -10.110 1.00 71.69 117 LEU A N 1
ATOM 897 C CA . LEU A 1 117 ? -7.695 2.574 -8.776 1.00 71.69 117 LEU A CA 1
ATOM 898 C C . LEU A 1 117 ? -7.838 1.478 -7.710 1.00 71.69 117 LEU A C 1
ATOM 900 O O . LEU A 1 117 ? -8.671 0.589 -7.873 1.00 71.69 117 LEU A O 1
ATOM 904 N N . TYR A 1 118 ? -7.041 1.557 -6.644 1.00 70.75 118 TYR A N 1
ATOM 905 C CA . TYR A 1 118 ? -6.978 0.638 -5.498 1.00 70.75 118 TYR A CA 1
ATOM 906 C C . TYR A 1 118 ? -6.353 -0.741 -5.795 1.00 70.75 118 TYR A C 1
ATOM 908 O O . TYR A 1 118 ? -6.260 -1.587 -4.906 1.00 70.75 118 TYR A O 1
ATOM 916 N N . TRP A 1 119 ? -5.860 -0.956 -7.024 1.00 73.19 119 TRP A N 1
ATOM 917 C CA . TRP A 1 119 ? -5.238 -2.208 -7.501 1.00 73.19 119 TRP A CA 1
ATOM 918 C C . TRP A 1 119 ? -3.711 -2.198 -7.507 1.00 73.19 119 TRP A C 1
ATOM 920 O O . TRP A 1 119 ? -3.063 -3.112 -8.032 1.00 73.19 119 TRP A O 1
ATOM 930 N N . ARG A 1 120 ? -3.123 -1.149 -6.945 1.00 78.56 120 ARG A N 1
ATOM 931 C CA . ARG A 1 120 ? -1.690 -0.889 -6.998 1.00 78.56 120 ARG A CA 1
ATOM 932 C C . ARG A 1 120 ? -1.197 -0.341 -5.673 1.00 78.56 120 ARG A C 1
ATOM 934 O O . ARG A 1 120 ? -1.951 0.354 -5.005 1.00 78.56 120 ARG A O 1
ATOM 941 N N . ALA A 1 121 ? 0.048 -0.660 -5.314 1.00 81.00 121 ALA A N 1
ATOM 942 C CA . ALA A 1 121 ? 0.761 -0.058 -4.176 1.00 81.00 121 ALA A CA 1
ATOM 943 C C . ALA A 1 121 ? 1.472 1.250 -4.537 1.00 81.00 121 ALA A C 1
ATOM 945 O O . ALA A 1 121 ? 1.711 2.096 -3.672 1.00 81.00 121 ALA A O 1
ATOM 946 N N . TYR A 1 122 ? 1.794 1.410 -5.818 1.00 84.94 122 TYR A N 1
ATOM 947 C CA . TYR A 1 122 ? 2.345 2.631 -6.363 1.00 84.94 122 TYR A CA 1
ATOM 948 C C . TYR A 1 122 ? 1.671 2.959 -7.691 1.00 84.94 122 TYR A C 1
ATOM 950 O O . TYR A 1 122 ? 1.387 2.075 -8.497 1.00 84.94 122 TYR A O 1
ATOM 958 N N . THR A 1 123 ? 1.440 4.242 -7.938 1.00 82.19 123 THR A N 1
ATOM 959 C CA . THR A 1 123 ? 0.881 4.741 -9.192 1.00 82.19 123 THR A CA 1
ATOM 960 C C . THR A 1 123 ? 1.803 5.754 -9.843 1.00 82.19 123 THR A C 1
ATOM 962 O O . THR A 1 123 ? 2.588 6.447 -9.192 1.00 82.19 123 THR A O 1
ATOM 965 N N . ARG A 1 124 ? 1.641 5.896 -11.157 1.00 80.31 124 ARG A N 1
ATOM 966 C CA . ARG A 1 124 ? 2.025 7.123 -11.848 1.00 80.31 124 ARG A CA 1
ATOM 967 C C . ARG A 1 124 ? 1.193 8.270 -11.273 1.00 80.31 124 ARG A C 1
ATOM 969 O O . ARG A 1 124 ? -0.015 8.091 -11.097 1.00 80.31 124 ARG A O 1
ATOM 976 N N . HIS A 1 125 ? 1.802 9.411 -10.956 1.00 68.31 125 HIS A N 1
ATOM 977 C CA . HIS A 1 125 ? 1.044 10.592 -10.544 1.00 68.31 125 HIS A CA 1
ATOM 978 C C . HIS A 1 125 ? 0.122 10.958 -11.696 1.00 68.31 125 HIS A C 1
ATOM 980 O O . HIS A 1 125 ? 0.562 11.204 -12.822 1.00 68.31 125 HIS A O 1
ATOM 986 N N . ARG A 1 126 ? -1.170 10.907 -11.405 1.00 66.69 126 ARG A N 1
ATOM 987 C CA . ARG A 1 126 ? -2.203 11.361 -12.317 1.00 66.69 126 ARG A CA 1
ATOM 988 C C . ARG A 1 126 ? -2.513 12.805 -11.952 1.00 66.69 126 ARG A C 1
ATOM 990 O O . ARG A 1 126 ? -2.542 13.148 -10.768 1.00 66.69 126 ARG A O 1
ATOM 997 N N . ASP A 1 127 ? -2.703 13.650 -12.953 1.00 57.53 127 ASP A N 1
ATOM 998 C CA . ASP A 1 127 ? -3.183 15.006 -12.720 1.00 57.53 127 ASP A CA 1
ATOM 999 C C . ASP A 1 127 ? -4.605 14.988 -12.118 1.00 57.53 127 ASP A C 1
ATOM 1001 O O . ASP A 1 127 ? -5.221 13.937 -11.907 1.00 57.53 127 ASP A O 1
ATOM 1005 N N . ALA A 1 128 ? -5.151 16.166 -11.813 1.00 50.94 128 ALA A N 1
ATOM 1006 C CA . ALA A 1 128 ? -6.493 16.276 -11.243 1.00 50.94 128 ALA A CA 1
ATOM 1007 C C . ALA A 1 128 ? -7.607 15.674 -12.122 1.00 50.94 128 ALA A C 1
ATOM 1009 O O . ALA A 1 128 ? -8.676 15.383 -11.591 1.00 50.94 128 ALA A O 1
ATOM 1010 N N . ASN A 1 129 ? -7.338 15.446 -13.409 1.00 53.75 129 ASN A N 1
ATOM 1011 C CA . ASN A 1 129 ? -8.273 14.928 -14.400 1.00 53.75 129 ASN A CA 1
ATOM 1012 C C . ASN A 1 129 ? -8.061 13.428 -14.676 1.00 53.75 129 ASN A C 1
ATOM 1014 O O . ASN A 1 129 ? -8.712 12.863 -15.551 1.00 53.75 129 ASN A O 1
ATOM 1018 N N . GLY A 1 130 ? -7.166 12.765 -13.933 1.00 57.66 130 GLY A N 1
ATOM 1019 C CA . GLY A 1 130 ? -6.885 11.338 -14.086 1.00 57.66 130 GLY A CA 1
ATOM 1020 C C . GLY A 1 130 ? -5.911 11.006 -15.219 1.00 57.66 130 GLY A C 1
ATOM 1021 O O . GLY A 1 130 ? -5.633 9.818 -15.437 1.00 57.66 130 GLY A O 1
ATOM 1022 N N . ASN A 1 131 ? -5.355 12.016 -15.898 1.00 61.22 131 ASN A N 1
ATOM 1023 C CA . ASN A 1 131 ? -4.379 11.816 -16.959 1.00 61.22 131 ASN A CA 1
ATOM 1024 C C . ASN A 1 131 ? -3.024 11.486 -16.343 1.00 61.22 131 ASN A C 1
ATOM 1026 O O . ASN A 1 131 ? -2.547 12.162 -15.432 1.00 61.22 131 ASN A O 1
ATOM 1030 N N . SER A 1 132 ? -2.391 10.434 -16.846 1.00 61.03 132 SER A N 1
ATOM 1031 C CA . SER A 1 132 ? -0.994 10.146 -16.544 1.00 61.03 132 SER A CA 1
ATOM 1032 C C . SER A 1 132 ? -0.110 11.239 -17.139 1.00 61.03 132 SER A C 1
ATOM 1034 O O . SER A 1 132 ? -0.165 11.461 -18.348 1.00 61.03 132 SER A O 1
ATOM 1036 N N . ASP A 1 133 ? 0.715 11.880 -16.312 1.00 62.16 133 ASP A N 1
ATOM 1037 C CA . ASP A 1 133 ? 1.773 12.767 -16.799 1.00 62.16 133 ASP A CA 1
ATOM 1038 C C . ASP A 1 133 ? 2.757 11.946 -17.666 1.00 62.16 133 ASP A C 1
ATOM 1040 O O . ASP A 1 133 ? 3.362 10.990 -17.165 1.00 62.16 133 ASP A O 1
ATOM 1044 N N . PRO A 1 134 ? 2.919 12.263 -18.965 1.00 58.75 134 PRO A N 1
ATOM 1045 C CA . PRO A 1 134 ? 3.816 11.529 -19.859 1.00 58.75 134 PRO A CA 1
ATOM 1046 C C . PRO A 1 134 ? 5.301 11.701 -19.495 1.00 58.75 134 PRO A C 1
ATOM 1048 O O . PRO A 1 134 ? 6.140 10.937 -19.968 1.00 58.75 134 PRO A O 1
ATOM 1051 N N . HIS A 1 135 ? 5.643 12.667 -18.638 1.00 57.19 135 HIS A N 1
ATOM 1052 C CA . HIS A 1 135 ? 7.002 12.918 -18.153 1.00 57.19 135 HIS A CA 1
ATOM 1053 C C . HIS A 1 135 ? 7.225 12.432 -16.722 1.00 57.19 135 HIS A C 1
ATOM 1055 O O . HIS A 1 135 ? 8.191 12.831 -16.065 1.00 57.19 135 HIS A O 1
ATOM 1061 N N . PHE A 1 136 ? 6.349 11.560 -16.229 1.00 69.62 136 PHE A N 1
ATOM 1062 C CA . PHE A 1 136 ? 6.365 11.182 -14.836 1.00 69.62 136 PHE A CA 1
ATOM 1063 C C . PHE A 1 136 ? 7.608 10.380 -14.436 1.00 69.62 136 PHE A C 1
ATOM 1065 O O . PHE A 1 136 ? 7.848 9.258 -14.896 1.00 69.62 136 PHE A O 1
ATOM 1072 N N . LYS A 1 137 ? 8.390 10.958 -13.521 1.00 74.81 137 LYS A N 1
ATOM 1073 C CA . LYS A 1 137 ? 9.705 10.426 -13.154 1.00 74.81 137 LYS A CA 1
ATOM 1074 C C . LYS A 1 137 ? 9.711 9.483 -11.957 1.00 74.81 137 LYS A C 1
ATOM 1076 O O . LYS A 1 137 ? 10.705 8.792 -11.822 1.00 74.81 137 LYS A O 1
ATOM 1081 N N . ASN A 1 138 ? 8.674 9.432 -11.108 1.00 80.62 138 ASN A N 1
ATOM 1082 C CA . ASN A 1 138 ? 8.776 8.788 -9.784 1.00 80.62 138 ASN A CA 1
ATOM 1083 C C . ASN A 1 138 ? 7.481 8.123 -9.306 1.00 80.62 138 ASN A C 1
ATOM 1085 O O . ASN A 1 138 ? 6.589 8.829 -8.884 1.00 80.62 138 ASN A O 1
ATOM 1089 N N . CYS A 1 139 ? 7.372 6.803 -9.216 1.00 85.88 139 CYS A N 1
ATOM 1090 C CA . CYS A 1 139 ? 6.171 6.146 -8.678 1.00 85.88 139 CYS A CA 1
ATOM 1091 C C . CYS A 1 139 ? 5.763 6.648 -7.272 1.00 85.88 139 CYS A C 1
ATOM 1093 O O . CYS A 1 139 ? 6.548 6.570 -6.328 1.00 85.88 139 CYS A O 1
ATOM 1095 N N . ILE A 1 140 ? 4.530 7.153 -7.132 1.00 84.19 140 ILE A N 1
ATOM 1096 C CA . ILE A 1 140 ? 3.987 7.638 -5.854 1.00 84.19 140 ILE A CA 1
ATOM 1097 C C . ILE A 1 140 ? 3.203 6.541 -5.156 1.00 84.19 140 ILE A C 1
ATOM 1099 O O . ILE A 1 140 ? 2.492 5.767 -5.792 1.00 84.19 140 ILE A O 1
ATOM 1103 N N . GLN A 1 141 ? 3.328 6.489 -3.837 1.00 84.06 141 GLN A N 1
ATOM 1104 C CA . GLN A 1 141 ? 2.646 5.487 -3.039 1.00 84.06 141 GLN A CA 1
ATOM 1105 C C . GLN A 1 141 ? 1.142 5.750 -2.990 1.00 84.06 141 GLN A C 1
ATOM 1107 O O . GLN A 1 141 ? 0.696 6.886 -2.795 1.00 84.06 141 GLN A O 1
ATOM 1112 N N . THR A 1 142 ? 0.365 4.686 -3.141 1.00 83.38 142 THR A N 1
ATOM 1113 C CA . THR A 1 142 ? -1.092 4.738 -3.119 1.00 83.38 142 THR A CA 1
ATOM 1114 C C . THR A 1 142 ? -1.671 4.185 -1.827 1.00 83.38 142 THR A C 1
ATOM 1116 O O . THR A 1 142 ? -1.014 3.484 -1.053 1.00 83.38 142 THR A O 1
ATOM 1119 N N . CYS A 1 143 ? -2.944 4.488 -1.606 1.00 80.56 143 CYS A N 1
ATOM 1120 C CA . CYS A 1 143 ? -3.769 3.754 -0.663 1.00 80.56 143 CYS A CA 1
ATOM 1121 C C . CYS A 1 143 ? -4.128 2.428 -1.295 1.00 80.56 143 CYS A C 1
ATOM 1123 O O . CYS A 1 143 ? -5.025 2.315 -2.127 1.00 80.56 143 CYS A O 1
ATOM 1125 N N . SER A 1 144 ? -3.317 1.448 -0.948 1.00 71.25 144 SER A N 1
ATOM 1126 C CA . SER A 1 144 ? -3.453 0.092 -1.412 1.00 71.25 144 SER A CA 1
ATOM 1127 C C . SER A 1 144 ? -4.148 -0.713 -0.337 1.00 71.25 144 SER A C 1
ATOM 1129 O O . SER A 1 144 ? -3.798 -0.644 0.838 1.00 71.25 144 SER A O 1
ATOM 1131 N N . TRP A 1 145 ? -5.110 -1.509 -0.772 1.00 71.38 145 TRP A N 1
ATOM 1132 C CA . TRP A 1 145 ? -5.781 -2.521 0.027 1.00 71.38 145 TRP A CA 1
ATOM 1133 C C . TRP A 1 145 ? -5.345 -3.887 -0.489 1.00 71.38 145 TRP A C 1
ATOM 1135 O O . TRP A 1 145 ? -6.171 -4.686 -0.916 1.00 71.38 145 TRP A O 1
ATOM 1145 N N . ARG A 1 146 ? -4.025 -4.099 -0.544 1.00 67.31 146 ARG A N 1
ATOM 1146 C CA . ARG A 1 146 ? -3.346 -5.317 -0.998 1.00 67.31 146 ARG A CA 1
ATOM 1147 C C . ARG A 1 146 ? -2.842 -6.140 0.187 1.00 67.31 146 ARG A C 1
ATOM 1149 O O . ARG A 1 146 ? -2.707 -5.639 1.300 1.00 67.31 146 ARG A O 1
ATOM 1156 N N . ALA A 1 147 ? -2.527 -7.412 -0.053 1.00 59.25 147 ALA A N 1
ATOM 1157 C CA . ALA A 1 147 ? -1.956 -8.282 0.979 1.00 59.25 147 ALA A CA 1
ATOM 1158 C C . ALA A 1 147 ? -0.607 -7.763 1.523 1.00 59.25 147 ALA A C 1
ATOM 1160 O O . ALA A 1 147 ? -0.316 -7.925 2.704 1.00 59.25 147 ALA A O 1
ATOM 1161 N N . ASP A 1 148 ? 0.189 -7.112 0.674 1.00 60.03 148 ASP A N 1
ATOM 1162 C CA . ASP A 1 148 ? 1.496 -6.521 0.990 1.00 60.03 148 ASP A CA 1
ATOM 1163 C C . ASP A 1 148 ? 1.421 -5.027 1.361 1.00 60.03 148 ASP A C 1
ATOM 116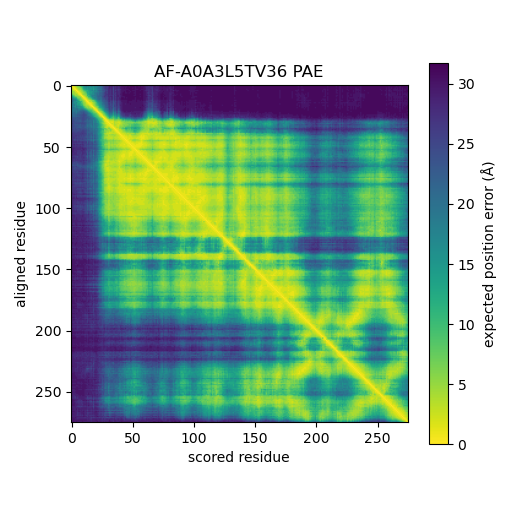5 O O . ASP A 1 148 ? 2.439 -4.415 1.677 1.00 60.03 148 ASP A O 1
ATOM 1169 N N . SER A 1 149 ? 0.231 -4.417 1.329 1.00 68.31 149 SER A N 1
ATOM 1170 C CA . SER A 1 149 ? 0.023 -3.024 1.724 1.00 68.31 149 SER A CA 1
ATOM 1171 C C . SER A 1 149 ? -1.442 -2.798 2.070 1.00 68.31 149 SER A C 1
ATOM 1173 O O . SER A 1 149 ? -2.276 -2.825 1.171 1.00 68.31 149 SER A O 1
ATOM 1175 N N . LYS A 1 150 ? -1.739 -2.562 3.354 1.00 68.50 150 LYS A N 1
ATOM 1176 C CA . LYS A 1 150 ? -3.080 -2.232 3.879 1.00 68.50 150 LYS A CA 1
ATOM 1177 C C . LYS A 1 150 ? -3.236 -0.731 4.154 1.00 68.50 150 LYS A C 1
ATOM 1179 O O . LYS A 1 150 ? -3.926 -0.329 5.091 1.00 68.50 150 LYS A O 1
ATOM 1184 N N . ARG A 1 151 ? -2.533 0.103 3.383 1.00 81.00 151 ARG A N 1
ATOM 1185 C CA . ARG A 1 151 ? -2.451 1.539 3.653 1.00 81.00 151 ARG A CA 1
ATOM 1186 C C . ARG A 1 151 ? -3.822 2.184 3.613 1.00 81.00 151 ARG A C 1
ATOM 1188 O O . ARG A 1 151 ? -4.598 1.990 2.680 1.00 81.00 151 ARG A O 1
ATOM 1195 N N . CYS A 1 152 ? -4.067 2.997 4.627 1.00 85.56 152 CYS A N 1
ATOM 1196 C CA . CYS A 1 152 ? -5.289 3.749 4.813 1.00 85.56 152 CYS A CA 1
ATOM 1197 C C . CYS A 1 152 ? -6.583 2.928 4.882 1.00 85.56 152 CYS A C 1
ATOM 1199 O O . CYS A 1 152 ? -7.627 3.435 4.499 1.00 85.56 152 CYS A O 1
ATOM 1201 N N . TYR A 1 153 ? -6.576 1.677 5.343 1.00 85.62 153 TYR A N 1
ATOM 1202 C CA . TYR A 1 153 ? -7.825 0.967 5.659 1.00 85.62 153 TYR A CA 1
ATOM 1203 C C . TYR A 1 153 ? -8.032 0.869 7.178 1.00 85.62 153 TYR A C 1
ATOM 1205 O O . TYR A 1 153 ? -7.057 0.538 7.855 1.00 85.62 153 TYR A O 1
ATOM 1213 N N . PRO A 1 154 ? -9.231 1.167 7.732 1.00 86.69 154 PRO A N 1
ATOM 1214 C CA . PRO A 1 154 ? -10.529 1.385 7.079 1.00 86.69 154 PRO A CA 1
ATOM 1215 C C . PRO A 1 154 ? -10.810 2.843 6.664 1.00 86.69 154 PRO A C 1
ATOM 1217 O O . PRO A 1 154 ? -11.951 3.288 6.686 1.00 86.69 154 PRO A O 1
ATOM 1220 N N . GLY A 1 155 ? -9.785 3.610 6.299 1.00 86.62 155 GLY A N 1
ATOM 1221 C CA . GLY A 1 155 ? -9.916 4.970 5.780 1.00 86.62 155 GLY A CA 1
ATOM 1222 C C . GLY A 1 155 ? -10.154 5.068 4.270 1.00 86.62 155 GLY A C 1
ATOM 1223 O O . GLY A 1 155 ? -10.395 4.092 3.560 1.00 86.62 155 GLY A O 1
ATOM 1224 N N . THR A 1 156 ? -10.067 6.298 3.773 1.00 83.62 156 THR A N 1
ATOM 1225 C CA . THR A 1 156 ? -10.171 6.633 2.350 1.00 83.62 156 THR A CA 1
ATOM 1226 C C . THR A 1 156 ? -9.074 7.604 1.941 1.00 83.62 156 THR A C 1
ATOM 1228 O O . THR A 1 156 ? -8.512 8.325 2.763 1.00 83.62 156 THR A O 1
ATOM 1231 N N . CYS A 1 157 ? -8.777 7.644 0.644 1.00 81.56 157 CYS A N 1
ATOM 1232 C CA . CYS A 1 157 ? -7.778 8.548 0.087 1.00 81.56 157 CYS A CA 1
ATOM 1233 C C . CYS A 1 157 ? -8.304 9.228 -1.154 1.00 81.56 157 CYS A C 1
ATOM 1235 O O . CYS A 1 157 ? -8.865 8.585 -2.047 1.00 81.56 157 CYS A O 1
ATOM 1237 N N . SER A 1 158 ? -8.058 10.529 -1.236 1.00 81.06 158 SER A N 1
ATOM 1238 C CA . SER A 1 158 ? -8.368 11.292 -2.431 1.00 81.06 158 SER A CA 1
ATOM 1239 C C . SER A 1 158 ? -7.394 10.917 -3.543 1.00 81.06 158 SER A C 1
ATOM 1241 O O . SER A 1 158 ? -6.179 10.876 -3.340 1.00 81.06 158 SER A O 1
ATOM 1243 N N . LYS A 1 159 ? -7.927 10.623 -4.733 1.00 75.25 159 LYS A N 1
ATOM 1244 C CA . LYS A 1 159 ? -7.128 10.274 -5.922 1.00 75.25 159 LYS A CA 1
ATOM 1245 C C . LYS A 1 159 ? -6.154 9.111 -5.690 1.00 75.25 159 LYS A C 1
ATOM 1247 O O . LYS A 1 159 ? -5.124 9.039 -6.352 1.00 75.25 159 LYS A O 1
ATOM 1252 N N . GLU A 1 160 ? -6.477 8.215 -4.752 1.00 76.88 160 GLU A N 1
ATOM 1253 C CA . GLU A 1 160 ? -5.660 7.045 -4.405 1.00 76.88 160 GLU A CA 1
ATOM 1254 C C . GLU A 1 160 ? -4.308 7.369 -3.737 1.00 76.88 160 GLU A C 1
ATOM 1256 O O . GLU A 1 160 ? -3.517 6.458 -3.543 1.00 76.88 160 GLU A O 1
ATOM 1261 N N . ILE A 1 161 ? -4.003 8.618 -3.365 1.00 82.69 161 ILE A N 1
ATOM 1262 C CA . ILE A 1 161 ? -2.661 8.996 -2.880 1.00 82.69 161 ILE A CA 1
ATOM 1263 C C . ILE A 1 161 ? -2.517 8.717 -1.379 1.00 82.69 161 ILE A C 1
ATOM 1265 O O . ILE A 1 161 ? -3.305 9.234 -0.585 1.00 82.69 161 ILE A O 1
ATOM 1269 N N . ALA A 1 162 ? -1.462 7.995 -0.977 1.00 83.69 162 ALA A N 1
ATOM 1270 C CA . ALA A 1 162 ? -1.204 7.618 0.420 1.00 83.69 162 ALA A CA 1
ATOM 1271 C C . ALA A 1 162 ? -1.172 8.807 1.393 1.00 83.69 162 ALA A C 1
ATOM 1273 O O . ALA A 1 162 ? -1.752 8.745 2.472 1.00 83.69 162 ALA A O 1
ATOM 1274 N N . THR A 1 163 ? -0.552 9.920 0.998 1.00 83.69 163 THR A N 1
ATOM 1275 C CA . THR A 1 163 ? -0.441 11.129 1.834 1.00 83.69 163 THR A CA 1
ATOM 1276 C C . THR A 1 163 ? -1.770 11.858 2.039 1.00 83.69 163 THR A C 1
ATOM 1278 O O . THR A 1 163 ? -1.880 12.685 2.937 1.00 83.69 163 THR A O 1
ATOM 1281 N N . SER A 1 164 ? -2.790 11.555 1.230 1.00 87.38 164 SER A N 1
ATOM 1282 C CA . SER A 1 164 ? -4.145 12.105 1.373 1.00 87.38 164 SER A CA 1
ATOM 1283 C C . SER A 1 164 ? -5.056 11.248 2.256 1.00 87.38 164 SER A C 1
ATOM 1285 O O . SER A 1 164 ? -6.263 11.494 2.310 1.00 87.38 164 SER A O 1
ATOM 1287 N N . CYS A 1 165 ? -4.491 10.225 2.900 1.00 88.62 165 CYS A N 1
ATOM 1288 C CA . CYS A 1 165 ? -5.229 9.298 3.733 1.00 88.62 165 CYS A CA 1
ATOM 1289 C C . CYS A 1 165 ? -6.002 10.005 4.844 1.00 88.62 165 CYS A C 1
ATOM 1291 O O . CYS A 1 165 ? -5.444 10.769 5.633 1.00 88.62 165 CYS A O 1
ATOM 1293 N N . LYS A 1 166 ? -7.289 9.679 4.923 1.00 91.00 166 LYS A N 1
ATOM 1294 C CA . LYS A 1 166 ? -8.173 10.011 6.029 1.00 91.00 166 LYS A CA 1
ATOM 1295 C C . LYS A 1 166 ? -8.713 8.719 6.609 1.00 91.00 166 LYS A C 1
ATOM 1297 O O . LYS A 1 166 ? -9.515 8.038 5.968 1.00 91.00 166 LYS A O 1
ATOM 1302 N N . CYS A 1 167 ? -8.254 8.384 7.807 1.00 90.00 167 CYS A N 1
ATOM 1303 C CA . CYS A 1 167 ? -8.801 7.264 8.552 1.00 90.00 167 CYS A CA 1
ATOM 1304 C C . CYS A 1 167 ? -10.272 7.497 8.890 1.00 90.00 167 CYS A C 1
ATOM 1306 O O . CYS A 1 167 ? -10.718 8.636 9.028 1.00 90.00 167 CYS A O 1
ATOM 1308 N N . LEU A 1 168 ? -11.009 6.395 9.003 1.00 90.06 168 LEU A N 1
ATOM 1309 C CA . LEU A 1 168 ? -12.354 6.400 9.561 1.00 90.06 168 LEU A CA 1
ATOM 1310 C C . LEU A 1 168 ? -12.318 6.934 10.995 1.00 90.06 168 LEU A C 1
ATOM 1312 O O . LEU A 1 168 ? -11.321 6.724 11.692 1.00 90.06 168 LEU A O 1
ATOM 1316 N N . ASP A 1 169 ? -13.391 7.586 11.445 1.00 88.44 169 ASP A N 1
ATOM 1317 C CA . ASP A 1 169 ? -13.442 8.100 12.815 1.00 88.44 169 ASP A CA 1
ATOM 1318 C C . ASP A 1 169 ? -13.165 6.988 13.839 1.00 88.44 169 ASP A C 1
ATOM 1320 O O . ASP A 1 169 ? -13.667 5.866 13.737 1.00 88.44 169 ASP A O 1
ATOM 1324 N N . GLY A 1 170 ? -12.322 7.307 14.819 1.00 88.56 170 GLY A N 1
ATOM 1325 C CA . GLY A 1 170 ? -11.847 6.369 15.830 1.00 88.56 170 GLY A CA 1
ATOM 1326 C C . GLY A 1 170 ? -10.716 5.431 15.396 1.00 88.56 170 GLY A C 1
ATOM 1327 O O . GLY A 1 170 ? -10.232 4.682 16.246 1.00 88.56 170 GLY A O 1
ATOM 1328 N N . PHE A 1 171 ? -10.247 5.495 14.145 1.00 90.06 171 PHE A N 1
ATOM 1329 C CA . PHE A 1 171 ? -9.093 4.735 13.657 1.00 90.06 171 PHE A CA 1
ATOM 1330 C C . PHE A 1 171 ? -7.883 5.624 13.343 1.00 90.06 171 PHE A C 1
ATOM 1332 O O . PHE A 1 171 ? -8.011 6.786 12.961 1.00 90.06 171 PHE A O 1
ATOM 1339 N N . GLY A 1 172 ? -6.688 5.056 13.470 1.00 90.31 172 GLY A N 1
ATOM 1340 C CA . GLY A 1 172 ? -5.415 5.695 13.158 1.00 90.31 172 GLY A CA 1
ATOM 1341 C C . GLY A 1 172 ? -4.275 4.684 13.109 1.00 90.31 172 GLY A C 1
ATOM 1342 O O . GLY A 1 172 ? -4.504 3.477 13.132 1.00 90.31 172 GLY A O 1
ATOM 1343 N N . GLY A 1 173 ? -3.044 5.178 13.032 1.00 86.50 173 GLY A N 1
ATOM 1344 C CA . GLY A 1 173 ? -1.860 4.331 12.950 1.00 86.50 173 GLY A CA 1
ATOM 1345 C C . GLY A 1 173 ? -0.656 5.046 12.337 1.00 86.50 173 GLY A C 1
ATOM 1346 O O . GLY A 1 173 ? -0.788 6.144 11.785 1.00 86.50 173 GLY A O 1
ATOM 1347 N N . PRO A 1 174 ? 0.541 4.452 12.455 1.00 83.38 174 PRO A N 1
ATOM 1348 C CA . PRO A 1 174 ? 1.748 4.983 11.835 1.00 83.38 174 PRO A CA 1
ATOM 1349 C C . PRO A 1 174 ? 1.678 4.886 10.303 1.00 83.38 174 PRO A C 1
ATOM 1351 O O . PRO A 1 174 ? 0.954 4.063 9.745 1.00 83.38 174 PRO A O 1
ATOM 1354 N N . ASP A 1 175 ? 2.446 5.730 9.609 1.00 78.94 175 ASP A N 1
ATOM 1355 C CA . ASP A 1 175 ? 2.635 5.683 8.149 1.00 78.94 175 ASP A CA 1
ATOM 1356 C C . ASP A 1 175 ? 1.348 5.711 7.305 1.00 78.94 175 ASP A C 1
ATOM 1358 O O . ASP A 1 175 ? 1.293 5.142 6.208 1.00 78.94 175 ASP A O 1
ATOM 1362 N N . HIS A 1 176 ? 0.320 6.414 7.789 1.00 80.88 176 HIS A N 1
ATOM 1363 C CA . HIS A 1 176 ? -0.999 6.491 7.151 1.00 80.88 176 HIS A CA 1
ATOM 1364 C C . HIS A 1 176 ? -1.731 5.137 7.090 1.00 80.88 176 HIS A C 1
ATOM 1366 O O . HIS A 1 176 ? -2.543 4.899 6.192 1.00 80.88 176 HIS A O 1
ATOM 1372 N N . ASN A 1 177 ? -1.443 4.236 8.030 1.00 84.50 177 ASN A N 1
ATOM 1373 C CA . ASN A 1 177 ? -2.279 3.073 8.300 1.00 84.50 177 ASN A CA 1
ATOM 1374 C C . ASN A 1 177 ? -3.397 3.458 9.274 1.00 84.50 177 ASN A C 1
ATOM 1376 O O . ASN A 1 177 ? -3.224 4.337 10.114 1.00 84.50 177 ASN A O 1
ATOM 1380 N N . CYS A 1 178 ? -4.555 2.818 9.133 1.00 89.00 178 CYS A N 1
ATOM 1381 C CA . CYS A 1 178 ? -5.717 3.052 9.991 1.00 89.00 178 CYS A CA 1
ATOM 1382 C C . CYS A 1 178 ? -6.078 1.778 10.770 1.00 89.00 178 CYS A C 1
ATOM 1384 O O . CYS A 1 178 ? -7.236 1.512 11.060 1.00 89.00 178 CYS A O 1
ATOM 1386 N N . ASP A 1 179 ? -5.088 0.946 11.071 1.00 85.62 179 ASP A N 1
ATOM 1387 C CA . ASP A 1 179 ? -5.246 -0.378 11.666 1.00 85.62 179 ASP A CA 1
ATOM 1388 C C . ASP A 1 179 ? -5.312 -0.374 13.201 1.00 85.62 179 ASP A C 1
ATOM 1390 O O . ASP A 1 179 ? -5.525 -1.425 13.807 1.00 85.62 179 ASP A O 1
ATOM 1394 N N . HIS A 1 180 ? -5.205 0.793 13.837 1.00 87.38 180 HIS A N 1
ATOM 1395 C CA . HIS A 1 180 ? -5.382 0.960 15.273 1.00 87.38 180 HIS A CA 1
ATOM 1396 C C . HIS A 1 180 ? -6.682 1.684 15.592 1.00 87.38 180 HIS A C 1
ATOM 1398 O O . HIS A 1 180 ? -6.996 2.714 15.001 1.00 87.38 180 HIS A O 1
ATOM 1404 N N . ILE A 1 181 ? -7.397 1.193 16.600 1.00 87.19 181 ILE A N 1
ATOM 1405 C CA . ILE A 1 181 ? -8.426 1.979 17.274 1.00 87.19 181 ILE A CA 1
ATOM 1406 C C . ILE A 1 181 ? -7.708 3.004 18.159 1.00 87.19 181 ILE A C 1
ATOM 1408 O O . ILE A 1 181 ? -6.948 2.627 19.048 1.00 87.19 181 ILE A O 1
ATOM 1412 N N . ILE A 1 182 ? -7.926 4.292 17.895 1.00 87.62 182 ILE A N 1
ATOM 1413 C CA . ILE A 1 182 ? -7.293 5.412 18.621 1.00 87.62 182 ILE A CA 1
ATOM 1414 C C . ILE A 1 182 ? -8.263 6.147 19.546 1.00 87.62 182 ILE A C 1
ATOM 1416 O O . ILE A 1 182 ? -7.860 7.045 20.281 1.00 87.62 182 ILE A O 1
ATOM 1420 N N . ARG A 1 183 ? -9.548 5.799 19.479 1.00 85.44 183 ARG A N 1
ATOM 1421 C CA . ARG A 1 183 ? -10.594 6.376 20.315 1.00 85.44 183 ARG A CA 1
ATOM 1422 C C . ARG A 1 183 ? -11.038 5.363 21.357 1.00 85.44 183 ARG A C 1
ATOM 1424 O O . ARG A 1 183 ? -11.221 4.187 21.047 1.00 85.44 183 ARG A O 1
ATOM 1431 N N . ASP A 1 184 ? -11.272 5.852 22.566 1.00 81.81 184 ASP A N 1
ATOM 1432 C CA . ASP A 1 184 ? -11.760 5.025 23.659 1.00 81.81 184 ASP A CA 1
ATOM 1433 C C . ASP A 1 184 ? -13.149 4.451 23.356 1.00 81.81 184 ASP A C 1
ATOM 1435 O O . ASP A 1 184 ? -14.034 5.118 22.809 1.00 81.81 184 ASP A O 1
ATOM 1439 N N . SER A 1 185 ? -13.349 3.191 23.741 1.00 83.56 185 SER A N 1
ATOM 1440 C CA . SER A 1 185 ? -14.664 2.560 23.721 1.00 83.56 185 SER A CA 1
ATOM 1441 C C . SER A 1 185 ? -15.591 3.220 24.736 1.00 83.56 185 SER A C 1
ATOM 1443 O O . SER A 1 185 ? -15.191 3.513 25.861 1.00 83.56 185 SER A O 1
ATOM 1445 N N . THR A 1 186 ? -16.860 3.366 24.378 1.00 82.88 186 THR A N 1
ATOM 1446 C CA . THR A 1 186 ? -17.891 3.818 25.315 1.00 82.88 186 THR A CA 1
ATOM 1447 C C . THR A 1 186 ? -18.376 2.655 26.170 1.00 82.88 186 THR A C 1
ATOM 1449 O O . THR A 1 186 ? -18.621 1.567 25.649 1.00 82.88 186 THR A O 1
ATOM 1452 N N . ILE A 1 187 ? -18.557 2.872 27.470 1.00 81.81 187 ILE A N 1
ATOM 1453 C CA . ILE A 1 187 ? -19.212 1.891 28.335 1.00 81.81 187 ILE A CA 1
ATOM 1454 C C . ILE A 1 187 ? -20.718 2.016 28.118 1.00 81.81 187 ILE A C 1
ATOM 1456 O O . ILE A 1 187 ? -21.306 3.037 28.447 1.00 81.81 187 ILE A O 1
ATOM 1460 N N . SER A 1 188 ? -21.340 0.985 27.556 1.00 83.44 188 SER A N 1
ATOM 1461 C CA . SER A 1 188 ? -22.794 0.938 27.342 1.00 83.44 188 SER A CA 1
ATOM 1462 C C . SER A 1 188 ? -23.560 0.430 28.562 1.00 83.44 188 SER A C 1
ATOM 1464 O O . SER A 1 188 ? -24.711 0.795 28.754 1.00 83.44 188 SER A O 1
ATOM 1466 N N . TYR A 1 189 ? -22.910 -0.397 29.382 1.00 81.75 189 TYR A N 1
ATOM 1467 C CA . TYR A 1 189 ? -23.476 -1.009 30.576 1.00 81.75 189 TYR A CA 1
ATOM 1468 C C . TYR A 1 189 ? -22.359 -1.260 31.585 1.00 81.75 189 TYR A C 1
ATOM 1470 O O . TYR A 1 189 ? -21.254 -1.651 31.201 1.00 81.75 189 TYR A O 1
ATOM 1478 N N . ALA A 1 190 ? -22.642 -1.053 32.863 1.00 80.94 190 ALA A N 1
ATOM 1479 C CA . ALA A 1 190 ? -21.754 -1.394 33.959 1.00 80.94 190 ALA A CA 1
ATOM 1480 C C . ALA A 1 190 ? -22.576 -1.654 35.217 1.00 80.94 190 ALA A C 1
ATOM 1482 O O . ALA A 1 190 ? -23.394 -0.818 35.604 1.00 80.94 190 ALA A O 1
ATOM 1483 N N . THR A 1 191 ? -22.303 -2.771 35.883 1.00 79.50 191 THR A N 1
ATOM 1484 C CA . THR A 1 191 ? -22.860 -3.069 37.196 1.00 79.50 191 THR A CA 1
ATOM 1485 C C . THR A 1 191 ? -21.810 -3.598 38.150 1.00 79.50 191 THR A C 1
ATOM 1487 O O . THR A 1 191 ? -21.034 -4.487 37.800 1.00 79.50 191 THR A O 1
ATOM 1490 N N . ALA A 1 192 ? -21.774 -3.049 39.363 1.00 79.81 192 ALA A N 1
ATOM 1491 C CA . ALA A 1 192 ? -21.014 -3.616 40.462 1.00 79.81 192 ALA A CA 1
ATOM 1492 C C . ALA A 1 192 ? -21.967 -4.298 41.445 1.00 79.81 192 ALA A C 1
ATOM 1494 O O . ALA A 1 192 ? -23.001 -3.739 41.807 1.00 79.81 192 ALA A O 1
ATOM 1495 N N . LYS A 1 193 ? -21.605 -5.496 41.900 1.00 81.25 193 LYS A N 1
ATOM 1496 C CA . LYS A 1 193 ? -22.364 -6.276 42.880 1.00 81.25 193 LYS A CA 1
ATOM 1497 C C . LYS A 1 193 ? -21.462 -6.652 44.041 1.00 81.25 193 LYS A C 1
ATOM 1499 O O . LYS A 1 193 ? -20.359 -7.158 43.832 1.00 81.25 193 LYS A O 1
ATOM 1504 N N . LEU A 1 194 ? -21.924 -6.416 45.260 1.00 82.12 194 LEU A N 1
ATOM 1505 C CA . LEU A 1 194 ? -21.265 -6.868 46.480 1.00 82.12 194 LEU A CA 1
ATOM 1506 C C . LEU A 1 194 ? -22.073 -8.018 47.075 1.00 82.12 194 LEU A C 1
ATOM 1508 O O . LEU A 1 194 ? -23.249 -7.842 47.395 1.00 82.12 194 LEU A O 1
ATOM 1512 N N . ASN A 1 195 ? -21.429 -9.172 47.249 1.00 82.38 195 ASN A N 1
ATOM 1513 C CA . ASN A 1 195 ? -22.061 -10.357 47.821 1.00 82.38 195 ASN A CA 1
ATOM 1514 C C . ASN A 1 195 ? -21.548 -10.610 49.240 1.00 82.38 195 ASN A C 1
ATOM 1516 O O . ASN A 1 195 ? -20.346 -10.503 49.522 1.00 82.38 195 ASN A O 1
ATOM 1520 N N . SER A 1 196 ? -22.481 -10.984 50.112 1.00 81.00 196 SER A N 1
ATOM 1521 C CA . SER A 1 196 ? -22.194 -11.487 51.451 1.00 81.00 196 SER A CA 1
ATOM 1522 C C . SER A 1 196 ? -21.715 -12.939 51.395 1.00 81.00 196 SER A C 1
ATOM 1524 O O . SER A 1 196 ? -22.025 -13.684 50.463 1.00 81.00 196 SER A O 1
ATOM 1526 N N . SER A 1 197 ? -20.979 -13.362 52.421 1.00 79.56 197 SER A N 1
ATOM 1527 C CA . SER A 1 197 ? -20.685 -14.776 52.658 1.00 79.56 197 SER A CA 1
ATOM 1528 C C . SER A 1 197 ? -21.923 -15.579 53.070 1.00 79.56 197 SER A C 1
ATOM 1530 O O . SER A 1 197 ? -21.914 -16.800 52.920 1.00 79.56 197 SER A O 1
ATOM 1532 N N . ASN A 1 198 ? -22.972 -14.916 53.570 1.00 79.00 198 ASN A N 1
ATOM 1533 C CA . ASN A 1 198 ? -24.254 -15.540 53.863 1.00 79.00 198 ASN A CA 1
ATOM 1534 C C . ASN A 1 198 ? -25.110 -15.601 52.581 1.00 79.00 198 ASN A C 1
ATOM 1536 O O . ASN A 1 198 ? -25.481 -14.551 52.059 1.00 79.00 198 ASN A O 1
ATOM 1540 N N . PRO A 1 199 ? -25.468 -16.797 52.080 1.00 71.69 199 PRO A N 1
ATOM 1541 C CA . PRO A 1 199 ? -26.276 -16.949 50.866 1.00 71.69 199 PRO A CA 1
ATOM 1542 C C . PRO A 1 199 ? -27.729 -16.471 51.015 1.00 71.69 199 PRO A C 1
ATOM 1544 O O . PRO A 1 199 ? -28.445 -16.429 50.021 1.00 71.69 199 PRO A O 1
ATOM 1547 N N . SER A 1 200 ? -28.163 -16.141 52.236 1.00 77.00 200 SER A N 1
ATOM 1548 C CA . SER A 1 200 ? -29.504 -15.608 52.516 1.00 77.00 200 SER A CA 1
ATOM 1549 C C . SER A 1 200 ? -29.579 -14.083 52.388 1.00 77.00 200 SER A C 1
ATOM 1551 O O . SER A 1 200 ? -30.671 -13.528 52.444 1.00 77.00 200 SER A O 1
ATOM 1553 N N . ASP A 1 201 ? -28.431 -13.410 52.267 1.00 76.25 201 ASP A N 1
ATOM 1554 C CA . ASP A 1 201 ? -28.368 -11.957 52.146 1.00 76.25 201 ASP A CA 1
ATOM 1555 C C . ASP A 1 201 ? -28.490 -11.556 50.672 1.00 76.25 201 ASP A C 1
ATOM 1557 O O . ASP A 1 201 ? -27.745 -12.052 49.819 1.00 76.25 201 ASP A O 1
ATOM 1561 N N . ASP A 1 202 ? -29.372 -10.602 50.382 1.00 78.31 202 ASP A N 1
ATOM 1562 C CA . ASP A 1 202 ? -29.493 -10.059 49.033 1.00 78.31 202 ASP A CA 1
ATOM 1563 C C . ASP A 1 202 ? -28.207 -9.317 48.615 1.00 78.31 202 ASP A C 1
ATOM 1565 O O . ASP A 1 202 ? -27.608 -8.579 49.413 1.00 78.31 202 ASP A O 1
ATOM 1569 N N . PRO A 1 203 ? -27.757 -9.483 47.358 1.00 76.81 203 PRO A N 1
ATOM 1570 C CA . PRO A 1 203 ? -26.600 -8.771 46.842 1.00 76.81 203 PRO A CA 1
ATOM 1571 C C . PRO A 1 203 ? -26.882 -7.269 46.716 1.00 76.81 203 PRO A C 1
ATOM 1573 O O . PRO A 1 203 ? -27.968 -6.832 46.330 1.00 76.81 203 PRO A O 1
ATOM 1576 N N . VAL A 1 204 ? -25.864 -6.456 46.994 1.00 78.19 204 VAL A N 1
ATOM 1577 C CA . VAL A 1 204 ? -25.951 -4.996 46.861 1.00 78.19 204 VAL A CA 1
ATOM 1578 C C . VAL A 1 204 ? -25.417 -4.596 45.491 1.00 78.19 204 VAL A C 1
ATOM 1580 O O . VAL A 1 204 ? -24.216 -4.695 45.245 1.00 78.19 204 VAL A O 1
ATOM 1583 N N . GLU A 1 205 ? -26.301 -4.137 44.602 1.00 76.94 205 GLU A N 1
ATOM 1584 C CA . GLU A 1 205 ? -25.962 -3.816 43.206 1.00 76.94 205 GLU A CA 1
ATOM 1585 C C . GLU A 1 205 ? -26.013 -2.305 42.910 1.00 76.94 205 GLU A C 1
ATOM 1587 O O . GLU A 1 205 ? -27.007 -1.635 43.228 1.00 76.94 205 GLU A O 1
ATOM 1592 N N . THR A 1 206 ? -24.959 -1.757 42.292 1.00 71.81 206 THR A N 1
ATOM 1593 C CA . THR A 1 206 ? -24.850 -0.349 41.871 1.00 71.81 206 THR A CA 1
ATOM 1594 C C . THR A 1 206 ? -23.727 -0.114 40.844 1.00 71.81 206 THR A C 1
ATOM 1596 O O . THR A 1 206 ? -22.673 -0.733 40.952 1.00 71.81 206 THR A O 1
ATOM 1599 N N . PRO A 1 207 ? -23.871 0.819 39.887 1.00 68.44 207 PRO A N 1
ATOM 1600 C CA . PRO A 1 207 ? -25.110 1.160 39.187 1.00 68.44 207 PRO A CA 1
ATOM 1601 C C . PRO A 1 207 ? -25.608 -0.038 38.347 1.00 68.44 207 PRO A C 1
ATOM 1603 O O . PRO A 1 207 ? -25.027 -1.116 38.386 1.00 68.44 207 PRO A O 1
ATOM 1606 N N . ILE A 1 208 ? -26.733 0.112 37.648 1.00 64.94 208 ILE A N 1
ATOM 1607 C CA . ILE A 1 208 ? -27.204 -0.879 36.657 1.00 64.94 208 ILE A CA 1
ATOM 1608 C C . ILE A 1 208 ? -26.905 -0.362 35.244 1.00 64.94 208 ILE A C 1
ATOM 1610 O O . ILE A 1 208 ? -26.558 -1.145 34.377 1.00 64.94 208 ILE A O 1
ATOM 1614 N N . ASP A 1 209 ? -26.979 0.954 35.024 1.00 66.00 209 ASP A N 1
ATOM 1615 C CA . ASP A 1 209 ? -26.600 1.604 33.770 1.00 66.00 209 ASP A CA 1
ATOM 1616 C C . ASP A 1 209 ? -25.747 2.853 34.079 1.00 66.00 209 ASP A C 1
ATOM 1618 O O . ASP A 1 209 ? -26.225 3.752 34.774 1.00 66.00 209 ASP A O 1
ATOM 1622 N N . PRO A 1 210 ? -24.480 2.917 33.635 1.00 64.25 210 PRO A N 1
ATOM 1623 C CA . PRO A 1 210 ? -23.603 4.069 33.827 1.00 64.25 210 PRO A CA 1
ATOM 1624 C C . PRO A 1 210 ? -23.957 5.257 32.922 1.00 64.25 210 PRO A C 1
ATOM 1626 O O . PRO A 1 210 ? -23.434 6.344 33.146 1.00 64.25 210 PRO A O 1
ATOM 1629 N N . ASN A 1 211 ? -24.813 5.065 31.913 1.00 66.56 211 ASN A N 1
ATOM 1630 C CA . ASN A 1 211 ? -25.314 6.125 31.036 1.00 66.56 211 ASN A CA 1
ATOM 1631 C C . ASN A 1 211 ? -26.672 6.676 31.488 1.00 66.56 211 ASN A C 1
ATOM 1633 O O . ASN A 1 211 ? -27.252 7.507 30.787 1.00 66.56 211 ASN A O 1
ATOM 1637 N N . ASP A 1 212 ? -27.188 6.220 32.632 1.00 71.00 212 ASP A N 1
ATOM 1638 C CA . ASP A 1 212 ? -28.400 6.769 33.227 1.00 71.00 212 ASP A CA 1
ATOM 1639 C C . ASP A 1 212 ? -28.175 8.267 33.522 1.00 71.00 212 ASP A C 1
ATOM 1641 O O . ASP A 1 212 ? -27.248 8.612 34.264 1.00 71.00 212 ASP A O 1
ATOM 1645 N N . PRO A 1 213 ? -28.967 9.184 32.929 1.00 66.00 213 PRO A N 1
ATOM 1646 C CA . PRO A 1 213 ? -28.780 10.623 33.112 1.00 66.00 213 PRO A CA 1
ATOM 1647 C C . PRO A 1 213 ? -29.049 11.071 34.552 1.00 66.00 213 PRO A C 1
ATOM 1649 O O . PRO A 1 213 ? -28.708 12.197 34.915 1.00 66.00 213 PRO A O 1
ATOM 1652 N N . ILE A 1 214 ? -29.671 10.215 35.367 1.00 68.12 214 ILE A N 1
ATOM 1653 C CA . ILE A 1 214 ? -29.924 10.469 36.778 1.00 68.12 214 ILE A CA 1
ATOM 1654 C C . ILE A 1 214 ? -28.721 9.952 37.580 1.00 68.12 214 ILE A C 1
ATOM 1656 O O . ILE A 1 214 ? -28.488 8.740 37.614 1.00 68.12 214 ILE A O 1
ATOM 1660 N N . PRO A 1 215 ? -27.968 10.833 38.271 1.00 63.38 215 PRO A N 1
ATOM 1661 C CA . PRO A 1 215 ? -26.915 10.408 39.182 1.00 63.38 215 PRO A CA 1
ATOM 1662 C C . PRO A 1 215 ? -27.516 9.476 40.234 1.00 63.38 215 PRO A C 1
ATOM 1664 O O . PRO A 1 215 ? -28.327 9.898 41.059 1.00 63.38 215 PRO A O 1
ATOM 1667 N N . ARG A 1 216 ? -27.159 8.191 40.186 1.00 64.81 216 ARG A N 1
ATOM 1668 C CA . ARG A 1 216 ? -27.658 7.233 41.171 1.00 64.81 216 ARG A CA 1
ATOM 1669 C C . ARG A 1 216 ? -26.942 7.447 42.496 1.00 64.81 216 ARG A C 1
ATOM 1671 O O . ARG A 1 216 ? -25.720 7.571 42.540 1.00 64.81 216 ARG A O 1
ATOM 1678 N N . GLU A 1 217 ? -27.725 7.486 43.568 1.00 65.62 217 GLU A N 1
ATOM 1679 C CA . GLU A 1 217 ? -27.215 7.652 44.924 1.00 65.62 217 GLU A CA 1
ATOM 1680 C C . GLU A 1 217 ? -26.236 6.531 45.298 1.00 65.62 217 GLU A C 1
ATOM 1682 O O . GLU A 1 217 ? -26.405 5.363 44.929 1.00 65.62 217 GLU A O 1
ATOM 1687 N N . THR A 1 218 ? -25.211 6.889 46.074 1.00 72.38 218 THR A N 1
ATOM 1688 C CA . THR A 1 218 ? -24.321 5.923 46.719 1.00 72.38 218 THR A CA 1
ATOM 1689 C C . THR A 1 218 ? -25.151 4.959 47.564 1.00 72.38 218 THR A C 1
ATOM 1691 O O . THR A 1 218 ? -25.770 5.366 48.547 1.00 72.38 218 THR A O 1
ATOM 1694 N N . LYS A 1 219 ? -25.139 3.668 47.212 1.00 72.19 219 LYS A N 1
ATOM 1695 C CA . LYS A 1 219 ? -25.760 2.630 48.037 1.00 72.19 219 LYS A CA 1
ATOM 1696 C C . LYS A 1 219 ? -24.830 2.243 49.177 1.00 72.19 219 LYS A C 1
ATOM 1698 O O . LYS A 1 219 ? -23.724 1.758 48.951 1.00 72.19 219 LYS A O 1
ATOM 1703 N N . TRP A 1 220 ? -25.315 2.425 50.396 1.00 72.56 220 TRP A N 1
ATOM 1704 C CA . TRP A 1 220 ? -24.649 1.975 51.610 1.00 72.56 220 TRP A CA 1
ATOM 1705 C C . TRP A 1 220 ? -25.192 0.608 52.024 1.00 72.56 220 TRP A C 1
ATOM 1707 O O . TRP A 1 220 ? -26.374 0.322 51.850 1.00 72.56 220 TRP A O 1
ATOM 1717 N N . THR A 1 221 ? -24.332 -0.235 52.586 1.00 71.62 221 THR A N 1
ATOM 1718 C CA . THR A 1 221 ? -24.727 -1.502 53.206 1.00 71.62 221 THR A CA 1
ATOM 1719 C C . THR A 1 221 ? -24.001 -1.667 54.532 1.00 71.62 221 THR A C 1
ATOM 1721 O O . THR A 1 221 ? -22.836 -1.294 54.665 1.00 71.62 221 THR A O 1
ATOM 1724 N N . ASN A 1 222 ? -24.704 -2.213 55.519 1.00 72.50 222 ASN A N 1
ATOM 1725 C CA . ASN A 1 222 ? -24.165 -2.602 56.818 1.00 72.50 222 ASN A CA 1
ATOM 1726 C C . ASN A 1 222 ? -23.759 -4.087 56.852 1.00 72.50 222 ASN A C 1
ATOM 1728 O O . ASN A 1 222 ? -23.493 -4.617 57.930 1.00 72.50 222 ASN A O 1
ATOM 1732 N N . HIS A 1 223 ? -23.708 -4.769 55.700 1.00 72.25 223 HIS A N 1
ATOM 1733 C CA . HIS A 1 223 ? -23.258 -6.155 55.627 1.00 72.25 223 HIS A CA 1
ATOM 1734 C C . HIS A 1 223 ? -21.790 -6.244 56.056 1.00 72.25 223 HIS A C 1
ATOM 1736 O O . HIS A 1 223 ? -20.873 -5.821 55.355 1.00 72.25 223 HIS A O 1
ATOM 1742 N N . ILE A 1 224 ? -21.568 -6.826 57.231 1.00 70.50 224 ILE A N 1
ATOM 1743 C CA . ILE A 1 224 ? -20.240 -6.970 57.839 1.00 70.50 224 ILE A CA 1
ATOM 1744 C C . ILE A 1 224 ? -19.409 -8.106 57.223 1.00 70.50 224 ILE A C 1
ATOM 1746 O O . ILE A 1 224 ? -18.205 -8.174 57.463 1.00 70.50 224 ILE A O 1
ATOM 1750 N N . MET A 1 225 ? -20.019 -8.977 56.408 1.00 75.06 225 MET A N 1
ATOM 1751 C CA . MET A 1 225 ? -19.359 -10.137 55.793 1.00 75.06 225 MET A CA 1
ATOM 1752 C C . MET A 1 225 ? -19.345 -10.107 54.256 1.00 75.06 225 MET A C 1
ATOM 1754 O O . MET A 1 225 ? -19.578 -11.122 53.603 1.00 75.06 225 MET A O 1
ATOM 1758 N N . ILE A 1 226 ? -19.038 -8.957 53.649 1.00 77.12 226 ILE A N 1
ATOM 1759 C CA . ILE A 1 226 ? -18.798 -8.890 52.197 1.00 77.12 226 ILE A CA 1
ATOM 1760 C C . ILE A 1 226 ? -17.495 -9.622 51.871 1.00 77.12 226 ILE A C 1
ATOM 1762 O O . ILE A 1 226 ? -16.421 -9.218 52.322 1.00 77.12 226 ILE A O 1
ATOM 1766 N N . ASN A 1 227 ? -17.576 -10.682 51.068 1.00 81.19 227 ASN A N 1
ATOM 1767 C CA . ASN A 1 227 ? -16.410 -11.481 50.680 1.00 81.19 227 ASN A CA 1
ATOM 1768 C C . ASN A 1 227 ? -16.168 -11.527 49.164 1.00 81.19 227 ASN A C 1
ATOM 1770 O O . ASN A 1 227 ? -15.134 -12.043 48.737 1.00 81.19 227 ASN A O 1
ATOM 1774 N N . ARG A 1 228 ? -17.084 -10.992 48.345 1.00 80.94 228 ARG A N 1
ATOM 1775 C CA . ARG A 1 228 ? -16.934 -10.931 46.885 1.00 80.94 228 ARG A CA 1
ATOM 1776 C C . ARG A 1 228 ? -17.467 -9.620 46.323 1.00 80.94 228 ARG A C 1
ATOM 1778 O O . ARG A 1 228 ? -18.539 -9.160 46.708 1.00 80.94 228 ARG A O 1
ATOM 1785 N N . ALA A 1 229 ? -16.723 -9.071 45.370 1.00 79.44 229 ALA A N 1
ATOM 1786 C CA . ALA A 1 229 ? -17.154 -7.973 44.522 1.00 79.44 229 ALA A CA 1
ATOM 1787 C C . ALA A 1 229 ? -17.134 -8.449 43.068 1.00 79.44 229 ALA A C 1
ATOM 1789 O O . ALA A 1 229 ? -16.124 -8.980 42.602 1.00 79.44 229 ALA A O 1
ATOM 1790 N N . TYR A 1 230 ? -18.244 -8.262 42.370 1.00 80.06 230 TYR A N 1
ATOM 1791 C CA . TYR A 1 230 ? -18.383 -8.516 40.945 1.00 80.06 230 TYR A CA 1
ATOM 1792 C C . TYR A 1 230 ? -18.515 -7.183 40.231 1.00 80.06 230 TYR A C 1
ATOM 1794 O O . TYR A 1 230 ? -19.198 -6.287 40.717 1.00 80.06 230 TYR A O 1
ATOM 1802 N N . LEU A 1 231 ? -17.859 -7.055 39.087 1.00 80.44 231 LEU A N 1
ATOM 1803 C CA . LEU A 1 231 ? -18.041 -5.929 38.190 1.00 80.44 231 LEU A CA 1
ATOM 1804 C C . LEU A 1 231 ? -18.235 -6.496 36.790 1.00 80.44 231 LEU A C 1
ATOM 1806 O O . LEU A 1 231 ? -17.375 -7.211 36.280 1.00 80.44 231 LEU A O 1
ATOM 1810 N N . GLU A 1 232 ? -19.372 -6.186 36.195 1.00 82.00 232 GLU A N 1
ATOM 1811 C CA . GLU A 1 232 ? -19.709 -6.533 34.824 1.00 82.00 232 GLU A CA 1
ATOM 1812 C C . GLU A 1 232 ? -19.775 -5.239 34.022 1.00 82.00 232 GLU A C 1
ATOM 1814 O O . GLU A 1 232 ? -20.418 -4.281 34.440 1.00 82.00 232 GLU A O 1
ATOM 1819 N N . VAL A 1 233 ? -19.063 -5.186 32.898 1.00 81.69 233 VAL A N 1
ATOM 1820 C CA . VAL A 1 233 ? -18.972 -4.000 32.040 1.00 81.69 233 VAL A CA 1
ATOM 1821 C C . VAL A 1 233 ? -19.119 -4.437 30.593 1.00 81.69 233 VAL A C 1
ATOM 1823 O O . VAL A 1 233 ? -18.402 -5.322 30.134 1.00 81.69 233 VAL A O 1
ATOM 1826 N N . THR A 1 234 ? -20.011 -3.778 29.859 1.00 84.31 234 THR A N 1
ATOM 1827 C CA . THR A 1 234 ? -20.125 -3.919 28.405 1.00 84.31 234 THR A CA 1
ATOM 1828 C C . THR A 1 234 ? -19.578 -2.667 27.738 1.00 84.31 234 THR A C 1
ATOM 1830 O O . THR A 1 234 ? -20.227 -1.614 27.713 1.00 84.31 234 THR A O 1
ATOM 1833 N N . ALA A 1 235 ? -18.378 -2.786 27.179 1.00 84.25 235 ALA A N 1
ATOM 1834 C CA . ALA A 1 235 ? -17.771 -1.758 26.348 1.00 84.25 235 ALA A CA 1
ATOM 1835 C C . ALA A 1 235 ? -18.189 -1.943 24.885 1.00 84.25 235 ALA A C 1
ATOM 1837 O O . ALA A 1 235 ? -18.173 -3.051 24.352 1.00 84.25 235 ALA A O 1
ATO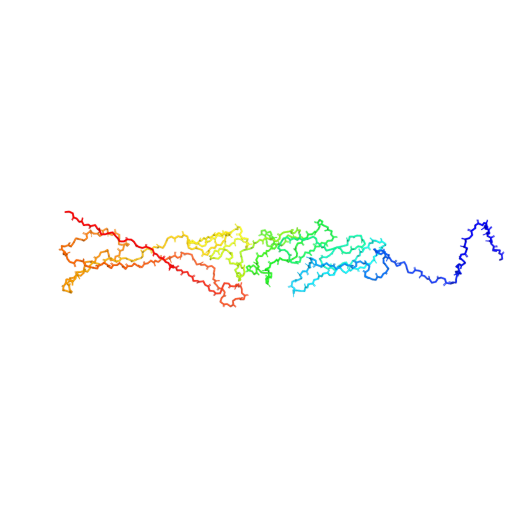M 1838 N N . VAL A 1 236 ? -18.538 -0.842 24.227 1.00 83.56 236 VAL A N 1
ATOM 1839 C CA . VAL A 1 236 ? -18.904 -0.811 22.813 1.00 83.56 236 VAL A CA 1
ATOM 1840 C C . VAL A 1 236 ? -18.022 0.210 22.116 1.00 83.56 236 VAL A C 1
ATOM 1842 O O . VAL A 1 236 ? -17.976 1.382 22.495 1.00 83.56 236 VAL A O 1
ATOM 1845 N N . PHE A 1 237 ? -17.339 -0.236 21.068 1.00 85.19 237 PHE A N 1
ATOM 1846 C CA . PHE A 1 237 ? -16.704 0.653 20.109 1.00 85.19 237 PHE A CA 1
ATOM 1847 C C . PHE A 1 237 ? -17.672 0.870 18.946 1.00 85.19 237 PHE A C 1
ATOM 1849 O O . PHE A 1 237 ? -17.983 -0.066 18.207 1.00 85.19 237 PHE A O 1
ATOM 1856 N N . LYS A 1 238 ? -18.204 2.088 18.826 1.00 79.56 238 LYS A N 1
ATOM 1857 C CA . LYS A 1 238 ? -19.115 2.457 17.740 1.00 79.56 238 LYS A CA 1
ATOM 1858 C C . LYS A 1 238 ? -18.344 3.202 16.667 1.00 79.56 238 LYS A C 1
ATOM 1860 O O . LYS A 1 238 ? -17.662 4.179 16.958 1.00 79.56 238 LYS A O 1
ATOM 1865 N N . VAL A 1 239 ? -18.513 2.748 15.436 1.00 80.56 239 VAL A N 1
ATOM 1866 C CA . VAL A 1 239 ? -18.027 3.435 14.247 1.00 80.56 239 VAL A CA 1
ATOM 1867 C C . VAL A 1 239 ? -19.229 4.140 13.633 1.00 80.56 239 VAL A C 1
ATOM 1869 O O . VAL A 1 239 ? -20.227 3.490 13.332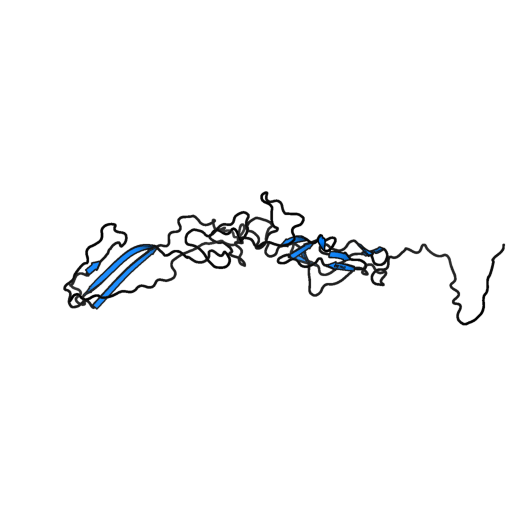 1.00 80.56 239 VAL A O 1
ATOM 1872 N N . ASN A 1 240 ? -19.165 5.467 13.522 1.00 77.69 240 ASN A N 1
ATOM 1873 C CA . ASN A 1 240 ? -20.285 6.265 13.010 1.00 77.69 240 ASN A CA 1
ATOM 1874 C C . ASN A 1 240 ? -20.388 6.203 11.481 1.00 77.69 240 ASN A C 1
ATOM 1876 O O . ASN A 1 240 ? -21.484 6.288 10.932 1.00 77.69 240 ASN A O 1
ATOM 1880 N N . ASP A 1 241 ? -19.249 6.022 10.817 1.00 79.88 241 ASP A N 1
ATOM 1881 C CA . ASP A 1 241 ? -19.138 5.976 9.367 1.00 79.88 241 ASP A CA 1
ATOM 1882 C C . ASP A 1 241 ? -18.989 4.535 8.877 1.00 79.88 241 ASP A C 1
ATOM 1884 O O . ASP A 1 241 ? -18.344 3.696 9.508 1.00 79.88 241 ASP A O 1
ATOM 1888 N N . THR A 1 242 ? -19.566 4.230 7.716 1.00 77.75 242 THR A N 1
ATOM 1889 C CA . THR A 1 242 ? -19.371 2.909 7.108 1.00 77.75 242 THR A CA 1
ATOM 1890 C C . THR A 1 242 ? -18.002 2.881 6.420 1.00 77.75 242 THR A C 1
ATOM 1892 O O . THR A 1 242 ? -17.754 3.731 5.560 1.00 77.75 242 THR A O 1
ATOM 1895 N N . PRO A 1 243 ? -17.103 1.939 6.766 1.00 76.69 243 PRO A N 1
ATOM 1896 C CA . PRO A 1 243 ? -15.830 1.797 6.068 1.00 76.69 243 PRO A CA 1
ATOM 1897 C C . PRO A 1 243 ? -16.072 1.471 4.589 1.00 76.69 243 PRO A C 1
ATOM 1899 O O . PRO A 1 243 ? -17.141 0.957 4.239 1.00 76.69 243 PRO A O 1
ATOM 1902 N N . PRO A 1 244 ? -15.081 1.679 3.706 1.00 74.94 244 PRO A N 1
ATOM 1903 C CA . PRO A 1 244 ? -15.159 1.149 2.354 1.00 74.94 244 PRO A CA 1
ATOM 1904 C C . PRO A 1 244 ? -15.481 -0.347 2.387 1.00 74.94 244 PRO A C 1
ATOM 1906 O O . PRO A 1 244 ? -14.840 -1.114 3.120 1.00 74.94 244 PRO A O 1
ATOM 1909 N N . ALA A 1 245 ? -16.508 -0.736 1.628 1.00 74.00 245 ALA A N 1
ATOM 1910 C CA . ALA A 1 245 ? -17.020 -2.097 1.631 1.00 74.00 245 ALA A CA 1
ATOM 1911 C C . ALA A 1 245 ? -15.901 -3.080 1.249 1.00 74.00 245 ALA A C 1
ATOM 1913 O O . ALA A 1 245 ? -15.271 -2.891 0.207 1.00 74.00 245 ALA A O 1
ATOM 1914 N N . PRO A 1 246 ? -15.646 -4.123 2.060 1.00 75.25 246 PRO A N 1
ATOM 1915 C CA . PRO A 1 246 ? -14.768 -5.211 1.667 1.00 75.25 246 PRO A CA 1
ATOM 1916 C C . PRO A 1 246 ? -15.255 -5.853 0.367 1.00 75.25 246 PRO A C 1
ATOM 1918 O O . PRO A 1 246 ? -16.456 -6.042 0.162 1.00 75.25 246 PRO A O 1
ATOM 1921 N N . ASP A 1 247 ? -14.327 -6.244 -0.493 1.00 72.50 247 ASP A N 1
ATOM 1922 C CA . ASP A 1 247 ? -14.647 -7.008 -1.684 1.00 72.50 247 ASP A CA 1
ATOM 1923 C C . ASP A 1 247 ? -14.522 -8.494 -1.366 1.00 72.50 247 ASP A C 1
ATOM 1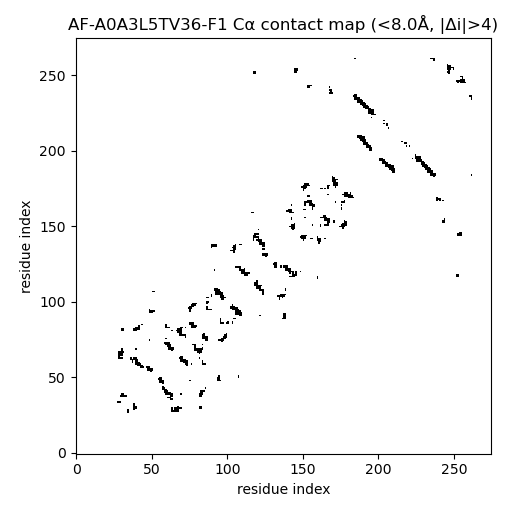925 O O . ASP A 1 247 ? -13.438 -9.073 -1.397 1.00 72.50 247 ASP A O 1
ATOM 1929 N N . GLN A 1 248 ? -15.663 -9.121 -1.095 1.00 73.50 248 GLN A N 1
ATOM 1930 C CA . GLN A 1 248 ? -15.761 -10.537 -0.737 1.00 73.50 248 GLN A CA 1
ATOM 1931 C C . GLN A 1 248 ? -15.139 -11.477 -1.780 1.00 73.50 248 GLN A C 1
ATOM 1933 O O . GLN A 1 248 ? -14.766 -12.602 -1.452 1.00 73.50 248 GLN A O 1
ATOM 1938 N N . THR A 1 249 ? -15.022 -11.040 -3.038 1.00 72.19 249 THR A N 1
ATOM 1939 C CA . THR A 1 249 ? -14.464 -11.862 -4.117 1.00 72.19 249 THR A CA 1
ATOM 1940 C C . THR A 1 249 ? -12.944 -11.764 -4.237 1.00 72.19 249 THR A C 1
ATOM 1942 O O . THR A 1 249 ? -12.340 -12.599 -4.911 1.00 72.19 249 THR A O 1
ATOM 1945 N N . GLY A 1 250 ? -12.322 -10.749 -3.629 1.00 68.00 250 GLY A N 1
ATOM 1946 C CA . GLY A 1 250 ? -10.903 -10.441 -3.805 1.00 68.00 250 GLY A CA 1
ATOM 1947 C C . GLY A 1 250 ? -10.520 -10.004 -5.230 1.00 68.00 250 GLY A C 1
ATOM 1948 O O . GLY A 1 250 ? -9.335 -9.971 -5.564 1.00 68.00 250 GLY A O 1
ATOM 1949 N N . ARG A 1 251 ? -11.504 -9.725 -6.100 1.00 65.06 251 ARG A N 1
ATOM 1950 C CA . ARG A 1 251 ? -11.338 -9.394 -7.530 1.00 65.06 251 ARG A CA 1
ATOM 1951 C C . ARG A 1 251 ? -11.300 -7.898 -7.828 1.00 65.06 251 ARG A C 1
ATOM 1953 O O . ARG A 1 251 ? -10.869 -7.532 -8.916 1.00 65.06 251 ARG A O 1
ATOM 1960 N N . ASN A 1 252 ? -11.755 -7.067 -6.890 1.00 59.31 252 ASN A N 1
ATOM 1961 C CA . ASN A 1 252 ? -11.760 -5.598 -6.859 1.00 59.31 252 ASN A CA 1
ATOM 1962 C C . ASN A 1 252 ? -10.897 -4.973 -5.725 1.00 59.31 252 ASN A C 1
ATOM 1964 O O . ASN A 1 252 ? -10.530 -3.812 -5.868 1.00 59.31 252 ASN A O 1
ATOM 1968 N N . HIS A 1 253 ? -10.492 -5.710 -4.678 1.00 67.75 253 HIS A N 1
ATOM 1969 C CA . HIS A 1 253 ? -9.307 -5.429 -3.825 1.00 67.75 253 HIS A CA 1
ATOM 1970 C C . HIS A 1 253 ? -9.058 -6.573 -2.816 1.00 67.75 253 HIS A C 1
ATOM 1972 O O . HIS A 1 253 ? -9.890 -7.459 -2.683 1.00 67.75 253 HIS A O 1
ATOM 1978 N N . PHE A 1 254 ? -7.935 -6.582 -2.080 1.00 69.19 254 PHE A N 1
ATOM 1979 C CA . PHE A 1 254 ? -7.561 -7.704 -1.188 1.00 69.19 254 PHE A CA 1
ATOM 1980 C C . PHE A 1 254 ? -8.236 -7.677 0.177 1.00 69.19 254 PHE A C 1
ATOM 1982 O O . PHE A 1 254 ? -8.129 -8.640 0.935 1.00 69.19 254 PHE A O 1
ATOM 1989 N N . ILE A 1 255 ? -8.890 -6.576 0.531 1.00 75.75 255 ILE A N 1
ATOM 1990 C CA . ILE A 1 255 ? -9.658 -6.520 1.771 1.00 75.75 255 ILE A CA 1
ATOM 1991 C C . ILE A 1 255 ? -10.996 -7.195 1.517 1.00 75.75 255 ILE A C 1
ATOM 1993 O O . ILE A 1 255 ? -11.900 -6.588 0.951 1.00 75.75 255 ILE A O 1
ATOM 1997 N N . THR A 1 256 ? -11.066 -8.465 1.905 1.00 75.75 256 THR A N 1
ATOM 1998 C CA . THR A 1 256 ? -12.226 -9.349 1.739 1.00 75.75 256 THR A CA 1
ATOM 1999 C C . THR A 1 256 ? -13.128 -9.373 2.970 1.00 75.75 256 THR A C 1
ATOM 2001 O O . THR A 1 256 ? -14.314 -9.669 2.862 1.00 75.75 256 THR A O 1
ATOM 2004 N N . GLU A 1 257 ? -12.581 -9.025 4.135 1.00 80.19 257 GLU A N 1
ATOM 2005 C CA . GLU A 1 257 ? -13.296 -8.933 5.402 1.00 80.19 257 GLU A CA 1
ATOM 2006 C C . GLU A 1 257 ? -12.710 -7.804 6.260 1.00 80.19 257 GLU A C 1
ATOM 2008 O O . GLU A 1 257 ? -11.499 -7.571 6.266 1.00 80.19 257 GLU A O 1
ATOM 2013 N N . PHE A 1 258 ? -13.576 -7.125 7.010 1.00 81.94 258 PHE A N 1
ATOM 2014 C CA . PHE A 1 258 ? -13.190 -6.156 8.027 1.00 81.94 258 PHE A CA 1
ATOM 2015 C C . PHE A 1 258 ? -13.933 -6.444 9.326 1.00 81.94 258 PHE A C 1
ATOM 2017 O O . PHE A 1 258 ? -15.162 -6.460 9.365 1.00 81.94 258 PHE A O 1
ATOM 2024 N N . LYS A 1 259 ? -13.163 -6.674 10.388 1.00 85.19 259 LYS A N 1
ATOM 2025 C CA . LYS A 1 259 ? -13.642 -6.881 11.752 1.00 85.19 259 LYS A CA 1
ATOM 2026 C C . LYS A 1 259 ? -12.868 -5.954 12.672 1.00 85.19 259 LYS A C 1
ATOM 2028 O O . LYS A 1 259 ? -11.658 -5.797 12.521 1.00 85.19 259 LYS A O 1
ATOM 2033 N N . TYR A 1 260 ? -13.566 -5.381 13.638 1.00 85.12 260 TYR A N 1
ATOM 2034 C CA . TYR A 1 260 ? -12.987 -4.549 14.681 1.00 85.12 260 TYR A CA 1
ATOM 2035 C C . TYR A 1 260 ? -13.648 -4.894 16.015 1.00 85.12 260 TYR A C 1
ATOM 2037 O O . TYR A 1 260 ? -14.756 -5.431 16.055 1.00 85.12 260 TYR A O 1
ATOM 2045 N N . GLY A 1 261 ? -12.965 -4.600 17.113 1.00 81.69 261 GLY A N 1
ATOM 2046 C CA . GLY A 1 261 ? -13.472 -4.879 18.447 1.00 81.69 261 GLY A CA 1
ATOM 2047 C C . GLY A 1 261 ? -12.466 -4.509 19.524 1.00 81.69 261 GLY A C 1
ATOM 2048 O O . GLY A 1 261 ? -11.293 -4.261 19.245 1.00 81.69 261 GLY A O 1
ATOM 2049 N N . VAL A 1 262 ? -12.942 -4.472 20.765 1.00 79.00 262 VAL A N 1
ATOM 2050 C CA . VAL A 1 262 ? -12.099 -4.257 21.942 1.00 79.00 262 VAL A CA 1
ATOM 2051 C C . VAL A 1 262 ? -11.340 -5.552 22.230 1.00 79.00 262 VAL A C 1
ATOM 2053 O O . VAL A 1 262 ? -11.956 -6.588 22.458 1.00 79.00 262 VAL A O 1
ATOM 2056 N N . LEU A 1 263 ? -10.006 -5.500 22.198 1.00 76.62 263 LEU A N 1
ATOM 2057 C CA . LEU A 1 263 ? -9.154 -6.674 22.432 1.00 76.62 263 LEU A CA 1
ATOM 2058 C C . LEU A 1 263 ? -8.840 -6.896 23.915 1.00 76.62 263 LEU A C 1
ATOM 2060 O O . LEU A 1 263 ? -8.677 -8.034 24.347 1.00 76.62 263 LEU A O 1
ATOM 2064 N N . ALA A 1 264 ? -8.729 -5.816 24.687 1.00 75.06 264 ALA A N 1
ATOM 2065 C CA . ALA A 1 264 ? -8.426 -5.859 26.110 1.00 75.06 264 ALA A CA 1
ATOM 2066 C C . ALA A 1 264 ? -8.913 -4.583 26.805 1.00 75.06 264 ALA A C 1
ATOM 2068 O O . ALA A 1 264 ? -9.087 -3.542 26.172 1.00 75.06 264 ALA A O 1
ATOM 2069 N N . GLY A 1 265 ? -9.089 -4.668 28.120 1.00 73.62 265 GLY A N 1
ATOM 2070 C CA . GLY A 1 265 ? -9.385 -3.539 28.991 1.00 73.62 265 GLY A CA 1
ATOM 2071 C C . GLY A 1 265 ? -8.837 -3.801 30.390 1.00 73.62 265 GLY A C 1
ATOM 2072 O O . GLY A 1 265 ? -8.678 -4.953 30.793 1.00 73.62 265 GLY A O 1
ATOM 2073 N N . THR A 1 266 ? -8.550 -2.732 31.128 1.00 73.88 266 THR A N 1
ATOM 2074 C CA . THR A 1 266 ? -8.079 -2.815 32.515 1.00 73.88 266 THR A CA 1
ATOM 2075 C C . THR A 1 266 ? -9.083 -2.128 33.418 1.00 73.88 266 THR A C 1
ATOM 2077 O O . THR A 1 266 ? -9.520 -1.013 33.141 1.00 73.88 266 THR A O 1
ATOM 2080 N N . MET A 1 267 ? -9.433 -2.784 34.520 1.00 71.25 267 MET A N 1
ATOM 2081 C CA . MET A 1 267 ? -10.397 -2.279 35.491 1.00 71.25 267 MET A CA 1
ATOM 2082 C C . MET A 1 267 ? -9.748 -2.244 36.871 1.00 71.25 267 MET A C 1
ATOM 2084 O O . MET A 1 267 ? -9.060 -3.184 37.266 1.00 71.25 267 MET A O 1
ATOM 2088 N N . LYS A 1 268 ? -9.966 -1.153 37.609 1.00 72.25 268 LYS A N 1
ATOM 2089 C CA . LYS A 1 268 ? -9.473 -0.985 38.978 1.00 72.25 268 LYS A CA 1
ATOM 2090 C C . LYS A 1 268 ? -10.646 -0.725 39.912 1.00 72.25 268 LYS A C 1
ATOM 2092 O O . LYS A 1 268 ? -11.297 0.311 39.824 1.00 72.25 268 LYS A O 1
ATOM 2097 N N . LEU A 1 269 ? -10.876 -1.660 40.826 1.00 69.69 269 LEU A N 1
ATOM 2098 C CA . LEU A 1 269 ? -11.840 -1.520 41.911 1.00 69.69 269 LEU A CA 1
ATOM 2099 C C . LEU A 1 269 ? -11.131 -0.976 43.153 1.00 69.69 269 LEU A C 1
ATOM 2101 O O . LEU A 1 269 ? -10.067 -1.469 43.528 1.00 69.69 269 LEU A O 1
ATOM 2105 N N . THR A 1 270 ? -11.726 0.027 43.798 1.00 69.31 270 THR A N 1
ATOM 2106 C CA . THR A 1 270 ? -11.232 0.574 45.069 1.00 69.31 270 THR A CA 1
ATOM 2107 C C . THR A 1 270 ? -12.304 0.385 46.132 1.00 69.31 270 THR A C 1
ATOM 2109 O O . THR A 1 270 ? -13.393 0.939 46.011 1.00 69.31 270 THR A O 1
ATOM 2112 N N . LEU A 1 271 ? -12.001 -0.386 47.179 1.00 70.25 271 LEU A N 1
ATOM 2113 C CA . LEU A 1 271 ? -12.867 -0.494 48.351 1.00 70.25 271 LEU A CA 1
ATOM 2114 C C . LEU A 1 271 ? -12.590 0.683 49.290 1.00 70.25 271 LEU A C 1
ATOM 2116 O O . LEU A 1 271 ? -11.501 0.782 49.854 1.00 70.25 271 LEU A O 1
ATOM 2120 N N . VAL A 1 272 ? -13.586 1.544 49.487 1.00 70.56 272 VAL A N 1
ATOM 2121 C CA . VAL A 1 272 ? -13.544 2.627 50.477 1.00 70.56 272 VAL A CA 1
ATOM 2122 C C . VAL A 1 272 ? -14.428 2.229 51.654 1.00 70.56 272 VAL A C 1
ATOM 2124 O O . VAL A 1 272 ? -15.606 1.939 51.472 1.00 70.56 272 VAL A O 1
ATOM 2127 N N . ARG A 1 273 ? -13.864 2.188 52.865 1.00 68.62 273 ARG A N 1
ATOM 2128 C CA . ARG A 1 273 ? -14.622 1.939 54.100 1.00 68.62 273 ARG A CA 1
ATOM 2129 C C . ARG A 1 273 ? -14.918 3.277 54.774 1.00 68.62 273 ARG A C 1
ATOM 2131 O O . ARG A 1 273 ? -13.987 4.044 55.018 1.00 68.62 273 ARG A O 1
ATOM 2138 N N . GLY A 1 274 ? -16.194 3.551 55.045 1.00 63.91 274 GLY A N 1
ATOM 2139 C CA . GLY A 1 274 ? -16.595 4.681 55.887 1.00 63.91 274 GLY A CA 1
ATOM 2140 C C . GLY A 1 274 ? -16.072 4.484 57.310 1.00 63.91 274 GLY A C 1
ATOM 2141 O O . GLY A 1 274 ? -16.047 3.352 57.794 1.00 63.91 274 GLY A O 1
ATOM 2142 N N . ARG A 1 275 ? -15.591 5.564 57.930 1.00 49.91 275 ARG A N 1
ATOM 2143 C CA . ARG A 1 275 ? -15.276 5.593 59.363 1.00 49.91 275 ARG A CA 1
ATOM 2144 C C . ARG A 1 275 ? -16.546 5.757 60.178 1.00 49.91 275 ARG A C 1
ATOM 2146 O O . ARG A 1 275 ? -17.424 6.507 59.702 1.00 49.91 275 ARG A O 1
#